Protein AF-A0A328AJE5-F1 (afdb_monomer_lite)

Structure (mmCIF, N/CA/C/O backbone):
data_AF-A0A328AJE5-F1
#
_entry.id   AF-A0A328AJE5-F1
#
loop_
_atom_site.group_PDB
_atom_site.id
_atom_site.type_symbol
_atom_site.label_atom_id
_atom_site.label_alt_id
_atom_site.label_comp_id
_atom_site.label_asym_id
_atom_site.label_entity_id
_atom_site.label_seq_id
_atom_site.pdbx_PDB_ins_code
_atom_site.Cartn_x
_atom_site.Cartn_y
_atom_site.Cartn_z
_atom_site.occupancy
_atom_site.B_iso_or_equiv
_atom_site.auth_seq_id
_atom_site.auth_comp_id
_atom_site.auth_asym_id
_atom_site.auth_atom_id
_atom_site.pdbx_PDB_model_num
ATOM 1 N N . MET A 1 1 ? 20.933 -24.024 28.880 1.00 53.59 1 MET A N 1
ATOM 2 C CA . MET A 1 1 ? 19.616 -23.334 28.893 1.00 53.59 1 MET A CA 1
ATOM 3 C C . MET A 1 1 ? 18.602 -24.219 29.611 1.00 53.59 1 MET A C 1
ATOM 5 O O . MET A 1 1 ? 18.286 -25.282 29.097 1.00 53.59 1 MET A O 1
ATOM 9 N N . SER A 1 2 ? 18.145 -23.827 30.804 1.00 49.62 2 SER A N 1
ATOM 10 C CA . SER A 1 2 ? 17.375 -24.691 31.716 1.00 49.62 2 SER A CA 1
ATOM 11 C C . SER A 1 2 ? 16.008 -25.117 31.164 1.00 49.62 2 SER A C 1
ATOM 13 O O . SER A 1 2 ? 15.291 -24.304 30.572 1.00 49.62 2 SER A O 1
ATOM 15 N N . ALA A 1 3 ? 15.627 -26.375 31.414 1.00 62.00 3 ALA A N 1
ATOM 16 C CA . ALA A 1 3 ? 14.370 -27.005 30.986 1.00 62.00 3 ALA A CA 1
ATOM 17 C C . ALA A 1 3 ? 13.112 -26.163 31.296 1.00 62.00 3 ALA A C 1
ATOM 19 O O . ALA A 1 3 ? 12.189 -26.096 30.484 1.00 62.00 3 ALA A O 1
ATOM 20 N N . ALA A 1 4 ? 13.130 -25.402 32.396 1.00 63.69 4 ALA A N 1
ATOM 21 C CA . ALA A 1 4 ? 12.060 -24.483 32.791 1.00 63.69 4 ALA A CA 1
ATOM 22 C C . ALA A 1 4 ? 11.760 -23.372 31.757 1.00 63.69 4 ALA A C 1
ATOM 24 O O . ALA A 1 4 ? 10.603 -22.996 31.567 1.00 63.69 4 ALA A O 1
ATOM 25 N N . ARG A 1 5 ? 12.770 -22.858 31.034 1.00 66.00 5 ARG A N 1
ATOM 26 C CA . ARG A 1 5 ? 12.554 -21.868 29.955 1.00 66.00 5 ARG A CA 1
ATOM 27 C C . ARG A 1 5 ? 11.964 -22.502 28.697 1.00 66.00 5 ARG A C 1
ATOM 29 O O . ARG A 1 5 ? 11.291 -21.810 27.939 1.00 66.00 5 ARG A O 1
ATOM 36 N N . ARG A 1 6 ? 12.217 -23.792 28.461 1.00 70.06 6 ARG A N 1
ATOM 37 C CA . ARG A 1 6 ? 11.704 -24.519 27.293 1.00 70.06 6 ARG A CA 1
ATOM 38 C C . ARG A 1 6 ? 10.214 -24.843 27.481 1.00 70.06 6 ARG A C 1
ATOM 40 O O . ARG A 1 6 ? 9.438 -24.572 26.574 1.00 70.06 6 ARG A O 1
ATOM 47 N N . GLY A 1 7 ? 9.799 -25.244 28.688 1.00 72.75 7 GLY A N 1
ATOM 48 C CA . GLY A 1 7 ? 8.382 -25.455 29.030 1.00 72.75 7 GLY A CA 1
ATOM 49 C C . GLY A 1 7 ? 7.512 -24.198 28.894 1.00 72.75 7 GLY A C 1
ATOM 50 O O . GLY A 1 7 ? 6.448 -24.249 28.285 1.00 72.75 7 GLY A O 1
ATOM 51 N N . ARG A 1 8 ? 7.996 -23.033 29.353 1.00 76.31 8 ARG A N 1
ATOM 52 C CA . ARG A 1 8 ? 7.265 -21.755 29.204 1.00 76.31 8 ARG A CA 1
ATOM 53 C C . ARG A 1 8 ? 7.076 -21.333 27.742 1.00 76.31 8 ARG A C 1
ATOM 55 O O . ARG A 1 8 ? 6.028 -20.801 27.394 1.00 76.31 8 ARG A O 1
ATOM 62 N N . LYS A 1 9 ? 8.068 -21.591 26.881 1.00 82.88 9 LYS A N 1
ATOM 63 C CA . LYS A 1 9 ? 7.973 -21.307 25.438 1.00 82.88 9 LYS A CA 1
ATOM 64 C C . LYS A 1 9 ? 6.957 -22.214 24.744 1.00 82.88 9 LYS A C 1
ATOM 66 O O . LYS A 1 9 ? 6.172 -21.722 23.946 1.00 82.88 9 LYS A O 1
ATOM 71 N N . ILE A 1 10 ? 6.945 -23.506 25.079 1.00 84.88 10 ILE A N 1
ATOM 72 C CA . ILE A 1 10 ? 5.968 -24.461 24.533 1.00 84.88 10 ILE A CA 1
ATOM 73 C C . ILE A 1 10 ? 4.548 -24.074 24.969 1.00 84.88 10 ILE A C 1
ATOM 75 O O . ILE A 1 10 ? 3.649 -24.042 24.135 1.00 84.88 10 ILE A O 1
ATOM 79 N N . GLY A 1 11 ? 4.364 -23.682 26.235 1.00 84.94 11 GLY A N 1
ATOM 80 C CA . GLY A 1 11 ? 3.078 -23.187 26.734 1.00 84.94 11 GLY A CA 1
ATOM 81 C C . GLY A 1 11 ? 2.588 -21.939 25.996 1.00 84.94 11 GLY A C 1
ATOM 82 O O . GLY A 1 11 ? 1.441 -21.894 25.568 1.00 84.94 11 GLY A O 1
ATOM 83 N N . ALA A 1 12 ? 3.462 -20.953 25.768 1.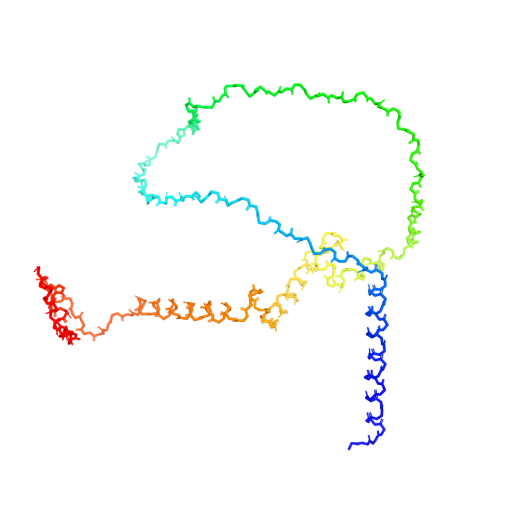00 87.94 12 ALA A N 1
ATOM 84 C CA . ALA A 1 12 ? 3.097 -19.743 25.028 1.00 87.94 12 ALA A CA 1
ATOM 85 C C . ALA A 1 12 ? 2.698 -20.036 23.568 1.00 87.94 12 ALA A C 1
ATOM 87 O O . ALA A 1 12 ? 1.737 -19.458 23.063 1.00 87.94 12 ALA A O 1
ATOM 88 N N . ILE A 1 13 ? 3.400 -20.961 22.902 1.00 92.12 13 ILE A N 1
ATOM 89 C CA . ILE A 1 13 ? 3.066 -21.390 21.535 1.00 92.12 13 ILE A CA 1
ATOM 90 C C . ILE A 1 13 ? 1.715 -22.112 21.515 1.00 92.12 13 ILE A C 1
ATOM 92 O O . ILE A 1 13 ? 0.884 -21.811 20.662 1.00 92.12 13 ILE A O 1
ATOM 96 N N . ALA A 1 14 ? 1.468 -23.012 22.470 1.00 91.75 14 ALA A N 1
ATOM 97 C CA . ALA A 1 14 ? 0.204 -23.735 22.572 1.00 91.75 14 ALA A CA 1
ATOM 98 C C . ALA A 1 14 ? -0.980 -22.786 22.812 1.00 91.75 14 ALA A C 1
ATOM 100 O O . ALA A 1 14 ? -1.987 -22.880 22.117 1.00 91.75 14 ALA A O 1
ATOM 101 N N . VAL A 1 15 ? -0.840 -21.821 23.727 1.00 94.75 15 VAL A N 1
ATOM 102 C CA . VAL A 1 15 ? -1.878 -20.808 23.986 1.00 94.75 15 VAL A CA 1
ATOM 103 C C . VAL A 1 15 ? -2.143 -19.967 22.739 1.00 94.75 15 VAL A C 1
ATOM 105 O O . VAL A 1 15 ? -3.298 -19.761 22.374 1.00 94.75 15 VAL A O 1
ATOM 108 N N . SER A 1 16 ? -1.090 -19.534 22.040 1.00 94.19 16 SER A N 1
ATOM 109 C CA . SER A 1 16 ? -1.238 -18.801 20.781 1.00 94.19 16 SER A CA 1
ATOM 110 C C . SER A 1 16 ? -1.989 -19.628 19.735 1.00 94.19 16 SER A C 1
ATOM 112 O O . SER A 1 16 ? -2.944 -19.134 19.138 1.00 94.19 16 SER A O 1
ATOM 114 N N . ALA A 1 17 ? -1.626 -20.900 19.552 1.00 95.62 17 ALA A N 1
ATOM 115 C CA . ALA A 1 17 ? -2.289 -21.786 18.598 1.00 95.62 17 ALA A CA 1
ATOM 116 C C . ALA A 1 17 ? -3.782 -21.968 18.918 1.00 95.62 17 ALA A C 1
ATOM 118 O O . ALA A 1 17 ? -4.614 -21.893 18.014 1.00 95.62 17 ALA A O 1
ATOM 119 N N . VAL A 1 18 ? -4.132 -22.129 20.199 1.00 96.69 18 VAL A N 1
ATOM 120 C CA . VAL A 1 18 ? -5.530 -22.229 20.646 1.00 96.69 18 VAL A CA 1
ATOM 121 C C . VAL A 1 18 ? -6.296 -20.942 20.347 1.00 96.69 18 VAL A C 1
ATOM 123 O O . VAL A 1 18 ? -7.389 -21.006 19.792 1.00 96.69 18 VAL A O 1
ATOM 126 N N . ILE A 1 19 ? -5.718 -19.773 20.638 1.00 96.81 19 ILE A N 1
ATOM 127 C CA . ILE A 1 19 ? -6.357 -18.481 20.345 1.00 96.81 19 ILE A CA 1
ATOM 128 C C . ILE A 1 19 ? -6.631 -18.343 18.843 1.00 96.81 19 ILE A C 1
ATOM 130 O O . ILE A 1 19 ? -7.745 -17.995 18.459 1.00 96.81 19 ILE A O 1
ATOM 134 N N . HIS A 1 20 ? -5.657 -18.662 17.988 1.00 96.31 20 HIS A N 1
ATOM 135 C CA . HIS A 1 20 ? -5.839 -18.581 16.536 1.00 96.31 20 HIS A CA 1
ATOM 136 C C . HIS A 1 20 ? -6.898 -19.570 16.035 1.00 96.31 20 HIS A C 1
ATOM 138 O O . HIS A 1 20 ? -7.703 -19.211 15.179 1.00 96.31 20 HIS A O 1
ATOM 144 N N . ALA A 1 21 ? -6.950 -20.785 16.589 1.00 96.06 21 ALA A N 1
ATOM 145 C CA . ALA A 1 21 ? -7.968 -21.771 16.236 1.00 96.06 21 ALA A CA 1
ATOM 146 C C . ALA A 1 21 ? -9.386 -21.300 16.609 1.00 96.06 21 ALA A C 1
ATOM 148 O O . ALA A 1 21 ? -10.309 -21.426 15.802 1.00 96.06 21 ALA A O 1
ATOM 149 N N . VAL A 1 22 ? -9.557 -20.700 17.792 1.00 96.56 22 VAL A N 1
ATOM 150 C CA . VAL A 1 22 ? -10.835 -20.107 18.229 1.00 96.56 22 VAL A CA 1
ATOM 151 C C . VAL A 1 22 ? -11.238 -18.940 17.324 1.00 96.56 22 VAL A C 1
ATOM 153 O O . VAL A 1 22 ? -12.397 -18.813 16.938 1.00 96.56 22 VAL A O 1
ATOM 156 N N . LEU A 1 23 ? -10.282 -18.100 16.932 1.00 95.62 23 LEU A N 1
ATOM 157 C CA . LEU A 1 23 ? -10.550 -16.943 16.081 1.00 95.62 23 LEU A CA 1
ATOM 158 C C . LEU A 1 23 ? -10.949 -17.370 14.658 1.00 95.62 23 LEU A C 1
ATOM 160 O O . LEU A 1 23 ? -11.923 -16.859 14.111 1.00 95.62 23 LEU A O 1
ATOM 164 N N . LEU A 1 24 ? -10.258 -18.361 14.084 1.00 92.69 24 LEU A N 1
ATOM 165 C CA . LEU A 1 24 ? -10.597 -18.924 12.772 1.00 92.69 24 LEU A CA 1
ATOM 166 C C . LEU A 1 24 ? -11.961 -19.618 12.770 1.00 92.69 24 LEU A C 1
ATOM 168 O O . LEU A 1 24 ? -12.730 -19.442 11.828 1.00 92.69 24 LEU A O 1
ATOM 172 N N . THR A 1 25 ? -12.288 -20.370 13.822 1.00 92.75 25 THR A N 1
ATOM 173 C CA . THR A 1 25 ? -13.609 -21.006 13.953 1.00 92.75 25 THR A CA 1
ATOM 174 C C . THR A 1 25 ? -14.718 -19.973 14.124 1.00 92.75 25 THR A C 1
ATOM 176 O O . THR A 1 25 ? -15.754 -20.092 13.474 1.00 92.75 25 THR A O 1
ATOM 179 N N . ALA A 1 26 ? -14.495 -18.912 14.903 1.00 90.88 26 ALA A N 1
ATOM 180 C CA . ALA A 1 26 ? -15.446 -17.809 15.013 1.00 90.88 26 ALA A CA 1
ATOM 181 C C . ALA A 1 26 ? -15.703 -17.131 13.656 1.00 90.88 26 ALA A C 1
ATOM 183 O O . ALA A 1 26 ? -16.862 -16.916 13.301 1.00 90.88 26 ALA A O 1
ATOM 184 N N . VAL A 1 27 ? -14.650 -16.859 12.875 1.00 90.62 27 VAL A N 1
ATOM 185 C CA . VAL A 1 27 ? -14.767 -16.286 11.522 1.00 90.62 27 VAL A CA 1
ATOM 186 C C . VAL A 1 27 ? -15.500 -17.237 10.577 1.00 90.62 27 VAL A C 1
ATOM 188 O O . VAL A 1 27 ? -16.409 -16.802 9.879 1.00 90.62 27 VAL A O 1
ATOM 191 N N . ALA A 1 28 ? -15.168 -18.529 10.581 1.00 86.81 28 ALA A N 1
ATOM 192 C CA . ALA A 1 28 ? -15.832 -19.518 9.731 1.00 86.81 28 ALA A CA 1
ATOM 193 C C . ALA A 1 28 ? -17.337 -19.640 10.033 1.00 86.81 28 ALA A C 1
ATOM 195 O O . ALA A 1 28 ? -18.138 -19.785 9.113 1.00 86.81 28 ALA A O 1
ATOM 196 N N . LEU A 1 29 ? -17.726 -19.540 11.308 1.00 88.06 29 LEU A N 1
ATOM 197 C CA . LEU A 1 29 ? -19.127 -19.604 11.731 1.00 88.06 29 LEU A CA 1
ATOM 198 C C . LEU A 1 29 ? -19.903 -18.308 11.445 1.00 88.06 29 LEU A C 1
ATOM 200 O O . LEU A 1 29 ? -21.091 -18.374 11.144 1.00 88.06 29 LEU A O 1
ATOM 204 N N . HIS A 1 30 ? -19.256 -17.140 11.533 1.00 80.88 30 HIS A N 1
ATOM 205 C CA . HIS A 1 30 ? -19.926 -15.837 11.390 1.00 80.88 30 HIS A CA 1
ATOM 206 C C . HIS A 1 30 ? -19.804 -15.213 9.993 1.00 80.88 30 HIS A C 1
ATOM 208 O O . HIS A 1 30 ? -20.524 -14.263 9.695 1.00 80.88 30 HIS A O 1
ATOM 214 N N . ALA A 1 31 ? -18.932 -15.731 9.124 1.00 72.50 31 ALA A N 1
ATOM 215 C CA . ALA A 1 31 ? -18.755 -15.247 7.756 1.00 72.50 31 ALA A CA 1
ATOM 216 C C . ALA A 1 31 ? -18.905 -16.368 6.702 1.00 72.50 31 ALA A C 1
ATOM 218 O O . ALA A 1 31 ? -17.996 -16.568 5.894 1.00 72.50 31 ALA A O 1
ATOM 219 N N . PRO A 1 32 ? -20.048 -17.089 6.646 1.00 61.94 32 PRO A N 1
ATOM 220 C CA . PRO A 1 32 ? -20.269 -18.142 5.648 1.00 61.94 32 PRO A CA 1
ATOM 221 C C . PRO A 1 32 ? -20.356 -17.617 4.203 1.00 61.94 32 PRO A C 1
ATOM 223 O O . PRO A 1 32 ? -20.353 -18.404 3.262 1.00 61.94 32 PRO A O 1
ATOM 226 N N . SER A 1 33 ? -20.412 -16.299 3.999 1.00 58.34 33 SER A N 1
ATOM 227 C CA . SER A 1 33 ? -20.521 -15.685 2.678 1.00 58.34 33 SER A CA 1
ATOM 228 C C . SER A 1 33 ? -19.519 -14.545 2.496 1.00 58.34 33 SER A C 1
ATOM 230 O O . SER A 1 33 ? -19.896 -13.386 2.313 1.00 58.34 33 SER A O 1
ATOM 232 N N . LEU A 1 34 ? -18.224 -14.862 2.495 1.00 60.59 34 LEU A N 1
ATOM 233 C CA . LEU A 1 34 ? -17.263 -14.040 1.756 1.00 60.59 34 LEU A CA 1
ATOM 234 C C . LEU A 1 34 ? -17.539 -14.260 0.262 1.00 60.59 34 LEU A C 1
ATOM 236 O O . LEU A 1 34 ? -16.853 -15.025 -0.412 1.00 60.59 34 LEU A O 1
ATOM 240 N N . PHE A 1 35 ? -18.613 -13.639 -0.233 1.00 61.62 35 PHE A N 1
ATOM 241 C CA . PHE A 1 35 ? -18.875 -13.515 -1.659 1.00 61.62 35 PHE A CA 1
ATOM 242 C C . PHE A 1 35 ? -17.670 -12.796 -2.259 1.00 61.62 35 PHE A C 1
ATOM 244 O O . PHE A 1 35 ? -17.487 -11.599 -2.051 1.00 61.62 35 PHE A O 1
ATOM 251 N N . ILE A 1 36 ? -16.826 -13.534 -2.972 1.00 63.09 36 ILE A N 1
ATOM 252 C CA . ILE A 1 36 ? -15.870 -12.942 -3.898 1.00 63.09 36 ILE A CA 1
ATOM 253 C C . ILE A 1 36 ? -16.721 -12.556 -5.109 1.00 63.09 36 ILE A C 1
ATOM 255 O O . ILE A 1 36 ? -17.215 -13.462 -5.788 1.00 63.09 36 ILE A O 1
ATOM 259 N N . PRO A 1 37 ? -16.989 -11.262 -5.366 1.00 62.47 37 PRO A N 1
ATOM 260 C CA . PRO A 1 37 ? -17.722 -10.885 -6.558 1.00 62.47 37 PRO A CA 1
ATOM 261 C C . PRO A 1 37 ? -16.922 -11.378 -7.761 1.00 62.47 37 PRO A C 1
ATOM 263 O O . PRO A 1 37 ? -15.773 -10.989 -7.969 1.00 62.47 37 PRO A O 1
ATOM 266 N N . HIS A 1 38 ? -17.520 -12.281 -8.534 1.00 60.84 38 HIS A N 1
ATOM 267 C CA . HIS A 1 38 ? -17.013 -12.600 -9.854 1.00 60.84 38 HIS A CA 1
ATOM 268 C C . HIS A 1 38 ? -17.066 -11.308 -10.667 1.00 60.84 38 HIS A C 1
ATOM 270 O O . HIS A 1 38 ? -18.147 -10.866 -11.058 1.00 60.84 38 HIS A O 1
ATOM 276 N N . GLU A 1 39 ? -15.906 -10.694 -10.909 1.00 61.59 39 GLU A N 1
ATOM 277 C CA . GLU A 1 39 ? -15.778 -9.672 -11.939 1.00 61.59 39 GLU A CA 1
ATOM 278 C C . GLU A 1 39 ? -16.145 -10.327 -13.270 1.00 61.59 39 GLU A C 1
ATOM 280 O O . GLU A 1 39 ? -15.353 -11.022 -13.913 1.00 61.59 39 GLU A O 1
ATOM 285 N N . SER A 1 40 ? -17.407 -10.151 -13.653 1.00 59.88 40 SER A N 1
ATOM 286 C CA . SER A 1 40 ? -17.856 -10.398 -15.009 1.00 59.88 40 SER A CA 1
ATOM 287 C C . SER A 1 40 ? -17.036 -9.460 -15.873 1.00 59.88 40 SER A C 1
ATOM 289 O O . SER A 1 40 ? -17.210 -8.246 -15.788 1.00 59.88 40 SER A O 1
ATOM 291 N N . ARG A 1 41 ? -16.088 -10.018 -16.636 1.00 58.22 41 ARG A N 1
ATOM 292 C CA . ARG A 1 41 ? -15.331 -9.272 -17.642 1.00 58.22 41 ARG A CA 1
ATOM 293 C C . ARG A 1 41 ? -16.347 -8.502 -18.474 1.00 58.22 41 ARG A C 1
ATOM 295 O O . ARG A 1 41 ? -17.115 -9.109 -19.220 1.00 58.22 41 ARG A O 1
ATOM 302 N N . GLY A 1 42 ? -16.385 -7.189 -18.272 1.00 65.19 42 GLY A N 1
ATOM 303 C CA . GLY A 1 42 ? -17.213 -6.304 -19.069 1.00 65.19 42 GLY A CA 1
ATOM 304 C C . GLY A 1 42 ? -16.853 -6.448 -20.550 1.00 65.19 42 GLY A C 1
ATOM 305 O O . GLY A 1 42 ? -15.768 -6.947 -20.878 1.00 65.19 42 GLY A O 1
ATOM 306 N N . PRO A 1 43 ? -17.758 -6.045 -21.457 1.00 69.25 43 PRO A N 1
ATOM 307 C CA . PRO A 1 43 ? -17.454 -5.999 -22.882 1.00 69.25 43 PRO A CA 1
ATOM 308 C C . PRO A 1 43 ? -16.146 -5.223 -23.110 1.00 69.25 43 PRO A C 1
ATOM 310 O O . PRO A 1 43 ? -15.877 -4.277 -22.367 1.00 69.25 43 PRO A O 1
ATOM 313 N N . PRO A 1 44 ? -15.312 -5.636 -24.084 1.00 65.88 44 PRO A N 1
ATOM 314 C CA . PRO A 1 44 ? -13.985 -5.063 -24.275 1.00 65.88 44 PRO A CA 1
ATOM 315 C C . PRO A 1 44 ? -14.090 -3.545 -24.406 1.00 65.88 44 PRO A C 1
ATOM 317 O O . PRO A 1 44 ? -14.805 -3.040 -25.275 1.00 65.88 44 PRO A O 1
ATOM 320 N N . GLU A 1 45 ? -13.397 -2.825 -23.523 1.00 65.88 45 GLU A N 1
ATOM 321 C CA . GLU A 1 45 ? -13.335 -1.371 -23.595 1.00 65.88 45 GLU A CA 1
ATOM 322 C C . GLU A 1 45 ? -12.764 -0.963 -24.963 1.00 65.88 45 GLU A C 1
ATOM 324 O O . GLU A 1 45 ? -11.743 -1.515 -25.397 1.00 65.88 45 GLU A O 1
ATOM 329 N N . PRO A 1 46 ? -13.406 -0.024 -25.680 1.00 63.53 46 PRO A N 1
ATOM 330 C CA . PRO A 1 46 ? -12.876 0.465 -26.938 1.00 63.53 46 PRO A CA 1
ATOM 331 C C . PRO A 1 46 ? -11.536 1.156 -26.672 1.00 63.53 46 PRO A C 1
ATOM 333 O O . PRO A 1 46 ? -11.461 2.172 -25.983 1.00 63.53 46 PRO A O 1
ATOM 336 N N . ILE A 1 47 ? -10.467 0.595 -27.233 1.00 64.50 47 ILE A N 1
ATOM 337 C CA . ILE A 1 47 ? -9.133 1.192 -27.216 1.00 64.50 47 ILE A CA 1
ATOM 338 C C . ILE A 1 47 ? -9.214 2.499 -28.012 1.00 64.50 47 ILE A C 1
ATOM 340 O O . ILE A 1 47 ? -9.316 2.475 -29.237 1.00 64.50 47 ILE A O 1
ATOM 344 N N . ILE A 1 48 ? -9.188 3.643 -27.323 1.00 71.06 48 ILE A N 1
ATOM 345 C CA . ILE A 1 48 ? -9.100 4.970 -27.944 1.00 71.06 48 ILE A CA 1
ATOM 346 C C . ILE A 1 48 ? -7.609 5.290 -28.132 1.00 71.06 48 ILE A C 1
ATOM 348 O O . ILE A 1 48 ? -6.928 5.579 -27.145 1.00 71.06 48 ILE A O 1
ATOM 352 N N . PRO A 1 49 ? -7.052 5.245 -29.358 1.00 61.66 49 PRO A N 1
ATOM 353 C CA . PRO A 1 49 ? -5.660 5.609 -29.574 1.00 61.66 49 PRO A CA 1
ATOM 354 C C . PRO A 1 49 ? -5.482 7.116 -29.365 1.00 61.66 49 PRO A C 1
ATOM 356 O O . PRO A 1 49 ? -5.981 7.940 -30.134 1.00 61.66 49 PRO A O 1
ATOM 359 N N . ILE A 1 50 ? -4.744 7.488 -28.322 1.00 66.38 50 ILE A N 1
ATOM 360 C CA . ILE A 1 50 ? -4.312 8.869 -28.106 1.00 66.38 50 ILE A CA 1
ATOM 361 C C . ILE A 1 50 ? -3.124 9.127 -29.042 1.00 66.38 50 ILE A C 1
ATOM 363 O O . ILE A 1 50 ? -1.981 8.799 -28.731 1.00 66.38 50 ILE A O 1
ATOM 367 N N . LEU A 1 51 ? -3.395 9.709 -30.211 1.00 65.62 51 LEU A N 1
ATOM 368 C CA . LEU A 1 51 ? -2.364 10.247 -31.100 1.00 65.62 51 LEU A CA 1
ATOM 369 C C . LEU A 1 51 ? -1.811 11.545 -30.496 1.00 65.62 51 LEU A C 1
ATOM 371 O O . LEU A 1 51 ? -2.410 12.615 -30.607 1.00 6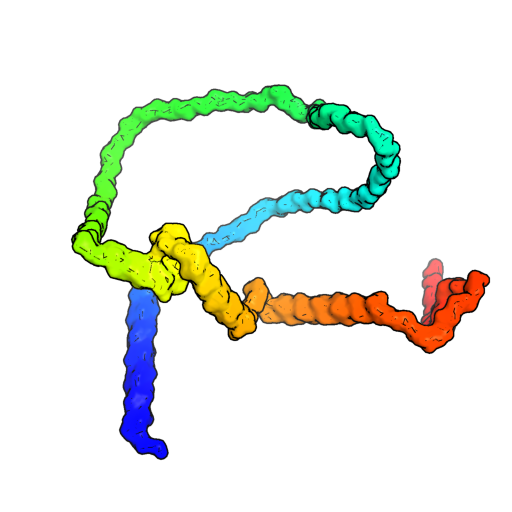5.62 51 LEU A O 1
ATOM 375 N N . LEU A 1 52 ? -0.661 11.444 -29.832 1.00 58.88 52 LEU A N 1
ATOM 376 C CA . LEU A 1 52 ? 0.094 12.592 -29.336 1.00 58.88 52 LEU A CA 1
ATOM 377 C C . LEU A 1 52 ? 0.790 13.279 -30.518 1.00 58.88 52 LEU A C 1
ATOM 379 O O . LEU A 1 52 ? 1.842 12.834 -30.971 1.00 58.88 52 LEU A O 1
ATOM 383 N N . MET A 1 53 ? 0.206 14.364 -31.028 1.00 63.12 53 MET A N 1
ATOM 384 C CA . MET A 1 53 ? 0.902 15.220 -31.990 1.00 63.12 53 MET A CA 1
ATOM 385 C C . MET A 1 53 ? 1.969 16.066 -31.275 1.00 63.12 53 MET A C 1
ATOM 387 O O . MET A 1 53 ? 1.665 16.671 -30.239 1.00 63.12 53 MET A O 1
ATOM 391 N N . PRO A 1 54 ? 3.199 16.159 -31.812 1.00 62.97 54 PRO A N 1
ATOM 392 C CA . PRO A 1 54 ? 4.223 17.035 -31.262 1.00 62.97 54 PRO A CA 1
ATOM 393 C C . PRO A 1 54 ? 3.754 18.491 -31.357 1.00 62.97 54 PRO A C 1
ATOM 395 O O . PRO A 1 54 ? 3.430 18.993 -32.433 1.00 62.97 54 PRO A O 1
ATOM 398 N N . ARG A 1 55 ? 3.685 19.173 -30.210 1.00 66.38 55 ARG A N 1
ATOM 399 C CA . ARG A 1 55 ? 3.380 20.606 -30.155 1.00 66.38 55 ARG A CA 1
ATOM 400 C C . ARG A 1 55 ? 4.562 21.380 -30.732 1.00 66.38 55 ARG A C 1
ATOM 402 O O . ARG A 1 55 ? 5.643 21.368 -30.152 1.00 66.38 55 ARG A O 1
ATOM 409 N N . THR A 1 56 ? 4.344 22.089 -31.833 1.00 65.31 56 THR A N 1
ATOM 410 C CA . THR A 1 56 ? 5.246 23.159 -32.266 1.00 65.31 56 THR A CA 1
ATOM 411 C C . THR A 1 56 ? 5.174 24.301 -31.247 1.00 65.31 56 THR A C 1
ATOM 413 O O . THR A 1 56 ? 4.062 24.750 -30.938 1.00 65.31 56 THR A O 1
ATOM 416 N N . PRO A 1 57 ? 6.302 24.773 -30.691 1.00 65.75 57 PRO A N 1
ATOM 417 C CA . PRO A 1 57 ? 6.291 25.909 -29.778 1.00 65.75 57 PRO A CA 1
ATOM 418 C C . PRO A 1 57 ? 5.789 27.167 -30.512 1.00 65.75 57 PRO A C 1
ATOM 420 O O . PRO A 1 57 ? 6.113 27.357 -31.687 1.00 65.75 57 PRO A O 1
ATOM 423 N N . PRO A 1 58 ? 4.974 28.020 -29.862 1.00 65.56 58 PRO A N 1
ATOM 424 C CA . PRO A 1 58 ? 4.536 29.270 -30.468 1.00 65.56 58 PRO A CA 1
ATOM 425 C C . PRO A 1 58 ? 5.733 30.204 -30.687 1.00 65.56 58 PRO A C 1
ATOM 427 O O . PRO A 1 58 ? 6.665 30.232 -29.883 1.00 65.56 58 PRO A O 1
ATOM 430 N N . ALA A 1 59 ? 5.688 30.985 -31.769 1.00 69.31 59 ALA A N 1
ATOM 431 C CA . ALA A 1 59 ? 6.677 32.021 -32.048 1.00 69.31 59 ALA A CA 1
ATOM 432 C C . ALA A 1 59 ? 6.770 33.031 -30.880 1.00 69.31 59 ALA A C 1
ATOM 434 O O . ALA A 1 59 ? 5.758 33.291 -30.215 1.00 69.31 59 ALA A O 1
ATOM 435 N N . PRO A 1 60 ? 7.956 33.609 -30.612 1.00 62.12 60 PRO A N 1
ATOM 436 C CA . PRO A 1 60 ? 8.134 34.557 -29.519 1.00 62.12 60 PRO A CA 1
ATOM 437 C C . PRO A 1 60 ? 7.223 35.781 -29.698 1.00 62.12 60 PRO A C 1
ATOM 439 O O . PRO A 1 60 ? 7.172 36.394 -30.764 1.00 62.12 60 PRO A O 1
ATOM 442 N N . ARG A 1 61 ? 6.482 36.129 -28.638 1.00 62.00 61 ARG A N 1
ATOM 443 C CA . ARG A 1 61 ? 5.627 37.324 -28.583 1.00 62.00 61 ARG A CA 1
ATOM 444 C C . ARG A 1 61 ? 6.486 38.586 -28.664 1.00 62.00 61 ARG A C 1
ATOM 446 O O . ARG A 1 61 ? 7.401 38.751 -27.862 1.00 62.00 61 ARG A O 1
ATOM 453 N N . ALA A 1 62 ? 6.124 39.510 -29.551 1.00 64.06 62 ALA A N 1
ATOM 454 C CA . ALA A 1 62 ? 6.572 40.894 -29.444 1.00 64.06 62 ALA A CA 1
ATOM 455 C C . ALA A 1 62 ? 6.017 41.511 -28.145 1.00 64.06 62 ALA A C 1
ATOM 457 O O . ALA A 1 62 ? 4.847 41.314 -27.800 1.00 64.06 62 ALA A O 1
ATOM 458 N N . ALA A 1 63 ? 6.866 42.224 -27.405 1.00 60.94 63 ALA A N 1
ATOM 459 C CA . ALA A 1 63 ? 6.487 42.881 -26.161 1.00 60.94 63 ALA A CA 1
ATOM 460 C C . ALA A 1 63 ? 5.443 43.983 -26.425 1.00 60.94 63 ALA A C 1
ATOM 462 O O . ALA A 1 63 ? 5.632 44.811 -27.312 1.00 60.94 63 ALA A O 1
ATOM 463 N N . GLY A 1 64 ? 4.351 43.995 -25.650 1.00 62.38 64 GLY A N 1
ATOM 464 C CA . GLY A 1 64 ? 3.393 45.113 -25.611 1.00 62.38 64 GLY A CA 1
ATOM 465 C C . GLY A 1 64 ? 1.964 44.830 -26.087 1.00 62.38 64 GLY A C 1
ATOM 466 O O . GLY A 1 64 ? 1.116 45.707 -25.966 1.00 62.38 64 GLY A O 1
ATOM 467 N N . VAL A 1 65 ? 1.643 43.629 -26.577 1.00 62.97 65 VAL A N 1
ATOM 468 C CA . VAL A 1 65 ? 0.263 43.309 -26.992 1.00 62.97 65 VAL A CA 1
ATOM 469 C C . VAL A 1 65 ? -0.514 42.680 -25.833 1.00 62.97 65 VAL A C 1
ATOM 471 O O . VAL A 1 65 ? -0.208 41.567 -25.397 1.00 62.97 65 VAL A O 1
ATOM 474 N N . ALA A 1 66 ? -1.531 43.391 -25.338 1.00 69.12 66 ALA A N 1
ATOM 475 C CA . ALA A 1 66 ? -2.453 42.875 -24.330 1.00 69.12 66 ALA A CA 1
ATOM 476 C C . ALA A 1 66 ? -3.174 41.613 -24.852 1.00 69.12 66 ALA A C 1
ATOM 478 O O . ALA A 1 66 ? -3.597 41.581 -26.012 1.00 69.12 66 ALA A O 1
ATOM 479 N N . PRO A 1 67 ? -3.315 40.551 -24.035 1.00 63.50 67 PRO A N 1
ATOM 480 C CA . PRO A 1 67 ? -3.959 39.323 -24.476 1.00 63.50 67 PRO A CA 1
ATOM 481 C C . PRO A 1 67 ? -5.441 39.579 -24.766 1.00 63.50 67 PRO A C 1
ATOM 483 O O . PRO A 1 67 ? -6.196 39.982 -23.883 1.00 63.50 67 PRO A O 1
ATOM 486 N N . ALA A 1 68 ? -5.863 39.319 -26.005 1.00 71.94 68 ALA A N 1
ATOM 487 C CA . ALA A 1 68 ? -7.277 39.321 -26.357 1.00 71.94 68 ALA A CA 1
ATOM 488 C C . ALA A 1 68 ? -8.032 38.276 -25.507 1.00 71.94 68 ALA A C 1
ATOM 490 O O . ALA A 1 68 ? -7.472 37.213 -25.209 1.00 71.94 68 ALA A O 1
ATOM 491 N N . PRO A 1 69 ? -9.292 38.546 -25.115 1.00 73.44 69 PRO A N 1
ATOM 492 C CA . PRO A 1 69 ? -10.075 37.614 -24.315 1.00 73.44 69 PRO A CA 1
ATOM 493 C C . PRO A 1 69 ? -10.200 36.272 -25.039 1.00 73.44 69 PRO A C 1
ATOM 495 O O . PRO A 1 69 ? -10.586 36.213 -26.210 1.00 73.44 69 PRO A O 1
ATOM 498 N N . ILE A 1 70 ? -9.868 35.192 -24.328 1.00 66.19 70 ILE A N 1
ATOM 499 C CA . ILE A 1 70 ? -9.919 33.822 -24.840 1.00 66.19 70 ILE A CA 1
ATOM 500 C C . ILE A 1 70 ? -11.381 33.486 -25.140 1.00 66.19 70 ILE A C 1
ATOM 502 O O . ILE A 1 70 ? -12.153 33.116 -24.257 1.00 66.19 70 ILE A O 1
ATOM 506 N N . ARG A 1 71 ? -11.779 33.614 -26.407 1.00 63.06 71 ARG A N 1
ATOM 507 C CA . ARG A 1 71 ? -13.047 33.070 -26.884 1.00 63.06 71 ARG A CA 1
ATOM 508 C C . ARG A 1 71 ? -12.858 31.572 -27.062 1.00 63.06 71 ARG A C 1
ATOM 510 O O . ARG A 1 71 ? -12.257 31.124 -28.033 1.00 63.06 71 ARG A O 1
ATOM 517 N N . LEU A 1 72 ? -13.351 30.792 -26.101 1.00 68.44 72 LEU A N 1
ATOM 518 C CA . LEU A 1 72 ? -13.437 29.343 -26.240 1.00 68.44 72 LEU A CA 1
ATOM 519 C C . LEU A 1 72 ? -14.382 29.038 -27.405 1.00 68.44 72 LEU A C 1
ATOM 521 O O . LEU A 1 72 ? -15.604 29.066 -27.261 1.00 68.44 72 LEU A O 1
ATOM 525 N N . HIS A 1 73 ? -13.822 28.769 -28.582 1.00 60.19 73 HIS A N 1
ATOM 526 C CA . HIS A 1 73 ? -14.582 28.244 -29.706 1.00 60.19 73 HIS A CA 1
ATOM 527 C C . HIS A 1 73 ? -15.052 26.835 -29.340 1.00 60.19 73 HIS A C 1
ATOM 529 O O . HIS A 1 73 ? -14.352 25.845 -29.549 1.00 60.19 73 HIS A O 1
ATOM 535 N N . ARG A 1 74 ? -16.247 26.736 -28.747 1.00 63.88 74 ARG A N 1
ATOM 536 C CA . ARG A 1 74 ? -16.914 25.456 -28.524 1.00 63.88 74 ARG A CA 1
ATOM 537 C C . ARG A 1 74 ? -17.238 24.876 -29.896 1.00 63.88 74 ARG A C 1
ATOM 539 O O . ARG A 1 74 ? -18.180 25.309 -30.555 1.00 63.88 74 ARG A O 1
ATOM 546 N N . ARG A 1 75 ? -16.428 23.918 -30.347 1.00 64.25 75 ARG A N 1
ATOM 547 C CA . ARG A 1 75 ? -16.669 23.181 -31.588 1.00 64.25 75 ARG A CA 1
ATOM 548 C C . ARG A 1 75 ? -17.976 22.408 -31.421 1.00 64.25 75 ARG A C 1
ATOM 550 O O . ARG A 1 75 ? -18.011 21.408 -30.709 1.00 64.25 75 ARG A O 1
ATOM 557 N N . GLN A 1 76 ? -19.055 22.892 -32.033 1.00 61.50 76 GLN A N 1
ATOM 558 C CA . GLN A 1 76 ? -20.293 22.124 -32.115 1.00 61.50 76 GLN A CA 1
ATOM 559 C C . GLN A 1 76 ? -20.009 20.860 -32.931 1.00 61.50 76 GLN A C 1
ATOM 561 O O . GLN A 1 76 ? -19.513 20.924 -34.059 1.00 61.50 76 GLN A O 1
ATOM 566 N N . LEU A 1 77 ? -20.259 19.699 -32.328 1.00 67.31 77 LEU A N 1
ATOM 567 C CA . LEU A 1 77 ? -20.196 18.420 -33.022 1.00 67.31 77 LEU A CA 1
ATOM 568 C C . LEU A 1 77 ? -21.291 18.437 -34.093 1.00 67.31 77 LEU A C 1
ATOM 570 O O . LEU A 1 77 ? -22.459 18.623 -33.762 1.00 67.31 77 LEU A O 1
ATOM 574 N N . ARG A 1 78 ? -20.919 18.244 -35.367 1.00 66.0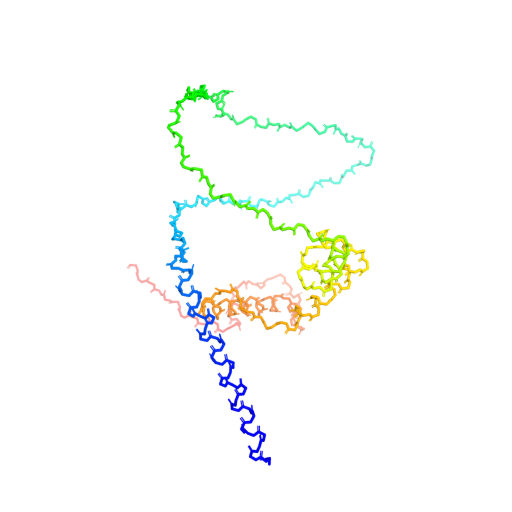6 78 ARG A N 1
ATOM 575 C CA . ARG A 1 78 ? -21.845 18.299 -36.521 1.00 66.06 78 ARG A CA 1
ATOM 576 C C . ARG A 1 78 ? -23.044 17.343 -36.409 1.00 66.06 78 ARG A C 1
ATOM 578 O O . ARG A 1 78 ? -24.010 17.525 -37.134 1.00 66.06 78 ARG A O 1
ATOM 585 N N . TYR A 1 79 ? -22.979 16.366 -35.505 1.00 66.12 79 TYR A N 1
ATOM 586 C CA . TYR A 1 79 ? -23.990 15.327 -35.312 1.00 66.12 79 TYR A CA 1
ATOM 587 C C . TYR A 1 79 ? -24.459 15.194 -33.857 1.00 66.12 79 TYR A C 1
ATOM 589 O O . TYR A 1 79 ? -24.935 14.135 -33.462 1.00 66.12 79 TYR A O 1
ATOM 597 N N . ALA A 1 80 ? -24.310 16.235 -33.031 1.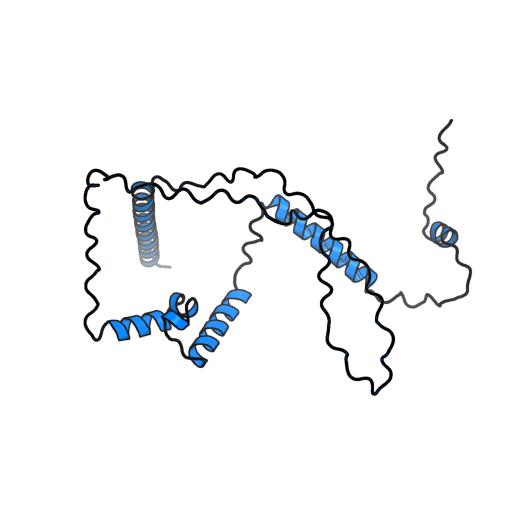00 65.31 80 ALA A N 1
ATOM 598 C CA . ALA A 1 80 ? -24.946 16.219 -31.717 1.00 65.31 80 ALA A CA 1
ATOM 599 C C . ALA A 1 80 ? -26.460 16.465 -31.882 1.00 65.31 80 ALA A C 1
ATOM 601 O O . ALA A 1 80 ? -26.830 17.505 -32.436 1.00 65.31 80 ALA A O 1
ATOM 602 N N . PRO A 1 81 ? -27.339 15.552 -31.424 1.00 65.25 81 PRO A N 1
ATOM 603 C CA . PRO A 1 81 ? -28.772 15.818 -31.401 1.00 65.25 81 PRO A CA 1
ATOM 604 C C . PRO A 1 81 ? -29.039 17.035 -30.507 1.00 65.25 81 PRO A C 1
ATOM 606 O O . PRO A 1 81 ? -28.506 17.137 -29.401 1.00 65.25 81 PRO A O 1
ATOM 609 N N . LYS A 1 82 ? -29.817 17.993 -31.025 1.00 66.69 82 LYS A N 1
ATOM 610 C CA . LYS A 1 82 ? -30.061 19.296 -30.381 1.00 66.69 82 LYS A CA 1
ATOM 611 C C . LYS A 1 82 ? -30.880 19.162 -29.092 1.00 66.69 82 LYS A C 1
ATOM 613 O O . LYS A 1 82 ? -30.697 19.954 -28.177 1.00 66.69 82 LYS A O 1
ATOM 618 N N . GLU A 1 83 ? -31.700 18.119 -29.015 1.00 68.12 83 GLU A N 1
ATOM 619 C CA . GLU A 1 83 ? -32.442 17.677 -27.841 1.00 68.12 83 GLU A CA 1
ATOM 620 C C . GLU A 1 83 ? -32.403 16.150 -27.815 1.00 68.12 83 GLU A C 1
ATOM 622 O O . GLU A 1 83 ? -32.711 15.484 -28.805 1.00 68.12 83 GLU A O 1
ATOM 627 N N . LEU A 1 84 ? -31.978 15.588 -26.687 1.00 65.12 84 LEU A N 1
ATOM 628 C CA . LEU A 1 84 ? -32.196 14.177 -26.403 1.00 65.12 84 LEU A CA 1
ATOM 629 C C . LEU A 1 84 ? -33.677 14.034 -26.032 1.00 65.12 84 LEU A C 1
ATOM 631 O O . LEU A 1 84 ? -34.124 14.773 -25.152 1.00 65.12 84 LEU A O 1
ATOM 635 N N . PRO A 1 85 ? -34.447 13.126 -26.658 1.00 68.94 85 PRO A N 1
ATOM 636 C CA . PRO A 1 85 ? -35.798 12.831 -26.210 1.00 68.94 85 PRO A CA 1
ATOM 637 C C . PRO A 1 85 ? -35.684 12.105 -24.869 1.00 68.94 85 PRO A C 1
ATOM 639 O O . PRO A 1 85 ? -35.567 10.884 -24.811 1.00 68.94 85 PRO A O 1
ATOM 642 N N . VAL A 1 86 ? -35.624 12.872 -23.784 1.00 70.00 86 VAL A N 1
ATOM 643 C CA . VAL A 1 86 ? -35.703 12.336 -22.430 1.00 70.00 86 VAL A CA 1
ATOM 644 C C . VAL A 1 86 ? -37.188 12.084 -22.178 1.00 70.00 86 VAL A C 1
ATOM 646 O O . VAL A 1 86 ? -37.948 13.053 -22.103 1.00 70.00 86 VAL A O 1
ATOM 649 N N . PRO A 1 87 ? -37.649 10.822 -22.104 1.00 76.50 87 PRO A N 1
ATOM 650 C CA . PRO A 1 87 ? -39.025 10.560 -21.717 1.00 76.50 87 PRO A CA 1
ATOM 651 C C . PRO A 1 87 ? -39.254 11.141 -20.313 1.00 76.50 87 PRO A C 1
ATOM 653 O O . PRO A 1 87 ? -38.349 11.066 -19.473 1.00 76.50 87 PRO A O 1
ATOM 656 N N . PRO A 1 88 ? -40.429 11.733 -20.034 1.00 75.19 88 PRO A N 1
ATOM 657 C CA . PRO A 1 88 ? -40.732 12.223 -18.698 1.00 75.19 88 PRO A CA 1
ATOM 658 C C . PRO A 1 88 ? -40.574 11.077 -17.696 1.00 75.19 88 PRO A C 1
ATOM 660 O O . PRO A 1 88 ? -41.056 9.965 -17.922 1.00 75.19 88 PRO A O 1
ATOM 663 N N . LEU A 1 89 ? -39.856 11.346 -16.605 1.00 68.19 89 LEU A N 1
ATOM 664 C CA . LEU A 1 89 ? -39.631 10.373 -15.546 1.00 68.19 89 LEU A CA 1
ATOM 665 C C . LEU A 1 89 ? -40.997 9.985 -14.968 1.00 68.19 89 LEU A C 1
ATOM 667 O O . LEU A 1 89 ? -41.671 10.810 -14.350 1.00 68.19 89 LEU A O 1
ATOM 671 N N . HIS A 1 90 ? -41.427 8.747 -15.204 1.00 67.31 90 HIS A N 1
ATOM 672 C CA . HIS A 1 90 ? -42.671 8.241 -14.645 1.00 67.31 90 HIS A CA 1
ATOM 673 C C . HIS A 1 90 ? -42.474 8.122 -13.132 1.00 67.31 90 HIS A C 1
ATOM 675 O O . HIS A 1 90 ? -41.770 7.230 -12.660 1.00 67.31 90 HIS A O 1
ATOM 681 N N . VAL A 1 91 ? -43.048 9.051 -12.369 1.00 73.50 91 VAL A N 1
ATOM 682 C CA . VAL A 1 91 ? -43.111 8.926 -10.913 1.00 73.50 91 VAL A CA 1
ATOM 683 C C . VAL A 1 91 ? -44.142 7.831 -10.635 1.00 73.50 91 VAL A C 1
ATOM 685 O O . VAL A 1 91 ? -45.296 7.989 -11.039 1.00 73.50 91 VAL A O 1
ATOM 688 N N . PRO A 1 92 ? -43.764 6.685 -10.046 1.00 69.62 92 PRO A N 1
ATOM 689 C CA . PRO A 1 92 ? -44.747 5.682 -9.675 1.00 69.62 92 PRO A CA 1
ATOM 690 C C . PRO A 1 92 ? -45.661 6.272 -8.598 1.00 69.62 92 PRO A C 1
ATOM 692 O O . PRO A 1 92 ? -45.175 6.843 -7.619 1.00 69.62 92 PRO A O 1
ATOM 695 N N . GLU A 1 93 ? -46.978 6.130 -8.768 1.00 71.25 93 GLU A N 1
ATOM 696 C CA . GLU A 1 93 ? -47.920 6.396 -7.681 1.00 71.25 93 GLU A CA 1
ATOM 697 C C . GLU A 1 93 ? -47.516 5.561 -6.456 1.00 71.25 93 GLU A C 1
ATOM 699 O O . GLU A 1 93 ? -47.117 4.396 -6.610 1.00 71.25 93 GLU A O 1
ATOM 704 N N . PRO A 1 94 ? -47.579 6.134 -5.241 1.00 61.22 94 PRO A N 1
ATOM 705 C CA . PRO A 1 94 ? -47.205 5.426 -4.032 1.00 61.22 94 PRO A CA 1
ATOM 706 C C . PRO A 1 94 ? -48.151 4.240 -3.835 1.00 61.22 94 PRO A C 1
ATOM 708 O O . PRO A 1 94 ? -49.256 4.374 -3.313 1.00 61.22 94 PRO A O 1
ATOM 711 N N . LYS A 1 95 ? -47.703 3.048 -4.238 1.00 61.03 95 LYS A N 1
ATOM 712 C CA . LYS A 1 95 ? -48.314 1.796 -3.800 1.00 61.03 95 LYS A CA 1
ATOM 713 C C . LYS A 1 95 ? -48.237 1.773 -2.282 1.00 61.03 95 LYS A C 1
ATOM 715 O O . LYS A 1 95 ? -47.141 1.815 -1.722 1.00 61.03 95 LYS A O 1
ATOM 720 N N . THR A 1 96 ? -49.389 1.674 -1.627 1.00 59.75 96 THR A N 1
ATOM 721 C CA . THR A 1 96 ? -49.478 1.305 -0.217 1.00 59.75 96 THR A CA 1
ATOM 722 C C . THR A 1 96 ? -48.778 -0.043 -0.055 1.00 59.75 96 THR A C 1
ATOM 724 O O . THR A 1 96 ? -49.319 -1.089 -0.408 1.00 59.75 96 THR A O 1
ATOM 727 N N . GLN A 1 97 ? -47.522 -0.012 0.389 1.00 61.47 97 GLN A N 1
ATOM 728 C CA . GLN A 1 97 ? -46.789 -1.219 0.732 1.00 61.47 97 GLN A CA 1
ATOM 729 C C . GLN A 1 97 ? -47.437 -1.809 1.989 1.00 61.47 97 GLN A C 1
ATOM 731 O O . GLN A 1 97 ? -47.625 -1.073 2.963 1.00 61.47 97 GLN A O 1
ATOM 736 N N . PRO A 1 98 ? -47.786 -3.108 2.007 1.00 62.44 98 PRO A N 1
ATOM 737 C CA . PRO A 1 98 ? -48.104 -3.773 3.259 1.00 62.44 98 PRO A CA 1
ATOM 738 C C . PRO A 1 98 ? -46.900 -3.630 4.194 1.00 62.44 98 PRO A C 1
ATOM 740 O O . PRO A 1 98 ? -45.754 -3.755 3.759 1.00 62.44 98 PRO A O 1
ATOM 743 N N . ALA A 1 99 ? -47.180 -3.296 5.455 1.00 62.75 99 ALA A N 1
ATOM 744 C CA . ALA A 1 99 ? -46.178 -2.963 6.456 1.00 62.75 99 ALA A CA 1
ATOM 745 C C . ALA A 1 99 ? -45.064 -4.017 6.489 1.00 62.75 99 ALA A C 1
ATOM 747 O O . ALA A 1 99 ? -45.287 -5.173 6.852 1.00 62.75 99 ALA A O 1
ATOM 748 N N . SER A 1 100 ? -43.862 -3.600 6.094 1.00 62.03 100 SER A N 1
ATOM 749 C CA . SER A 1 100 ? -42.661 -4.405 6.266 1.00 62.03 100 SER A CA 1
ATOM 750 C C . SER A 1 100 ? -42.445 -4.621 7.771 1.00 62.03 100 SER A C 1
ATOM 752 O O . SER A 1 100 ? -42.618 -3.662 8.535 1.00 62.03 100 SER A O 1
ATOM 754 N N . PRO A 1 101 ? -42.102 -5.838 8.235 1.00 68.62 101 PRO A N 1
ATOM 755 C CA . PRO A 1 101 ? -41.800 -6.069 9.641 1.00 68.62 101 PRO A CA 1
ATOM 756 C C . PRO A 1 101 ? -40.701 -5.103 10.086 1.00 68.62 101 PRO A C 1
ATOM 758 O O . PRO A 1 101 ? -39.719 -4.886 9.372 1.00 68.62 101 PRO A O 1
ATOM 761 N N . ALA A 1 102 ? -40.916 -4.482 11.247 1.00 70.50 102 ALA A N 1
ATOM 762 C CA . ALA A 1 102 ? -40.042 -3.441 11.760 1.00 70.50 102 ALA A CA 1
ATOM 763 C C . ALA A 1 102 ? -38.578 -3.921 11.762 1.00 70.50 102 ALA A C 1
ATOM 765 O O . ALA A 1 102 ? -38.308 -5.037 12.222 1.00 70.50 102 ALA A O 1
ATOM 766 N N . PRO A 1 103 ? -37.626 -3.105 11.271 1.00 66.81 103 PRO A N 1
ATOM 767 C CA . PRO A 1 103 ? -36.217 -3.427 11.415 1.00 66.81 103 PRO A CA 1
ATOM 768 C C . PRO A 1 103 ? -35.897 -3.597 12.908 1.00 66.81 103 PRO A C 1
ATOM 770 O O . PRO A 1 103 ? -36.502 -2.912 13.743 1.00 66.81 103 PRO A O 1
ATOM 773 N N . PRO A 1 104 ? -34.958 -4.489 13.274 1.00 65.75 104 PRO A N 1
ATOM 774 C CA . PRO A 1 104 ? -34.512 -4.588 14.653 1.00 65.75 104 PRO A CA 1
ATOM 775 C C . PRO A 1 104 ? -34.090 -3.197 15.120 1.00 65.75 104 PRO A C 1
ATOM 777 O O . PRO A 1 104 ? -33.304 -2.514 14.460 1.00 65.75 104 PRO A O 1
ATOM 780 N N . VAL A 1 105 ? -34.656 -2.762 16.246 1.00 64.94 105 VAL A N 1
ATOM 781 C CA . VAL A 1 105 ? -34.306 -1.492 16.877 1.00 64.94 105 VAL A CA 1
ATOM 782 C C . VAL A 1 105 ? -32.851 -1.601 17.319 1.00 64.94 105 VAL A C 1
ATOM 784 O O . VAL A 1 105 ? -32.550 -2.096 18.406 1.00 64.94 105 VAL A O 1
ATOM 787 N N . PHE A 1 106 ? -31.934 -1.153 16.463 1.00 58.25 106 PHE A N 1
ATOM 788 C CA . PHE A 1 106 ? -30.555 -0.904 16.842 1.00 58.25 106 PHE A CA 1
ATOM 789 C C . PHE A 1 106 ? -30.578 0.239 17.847 1.00 58.25 106 PHE A C 1
ATOM 791 O O . PHE A 1 106 ? -30.646 1.413 17.486 1.00 58.25 106 PHE A O 1
ATOM 798 N N . ARG A 1 107 ? -30.570 -0.108 19.136 1.00 65.94 107 ARG A N 1
ATOM 799 C CA . ARG A 1 107 ? -30.299 0.876 20.176 1.00 65.94 107 ARG A CA 1
ATOM 800 C C . ARG A 1 107 ? -28.858 1.341 19.960 1.00 65.94 107 ARG A C 1
ATOM 802 O O . ARG A 1 107 ? -27.962 0.497 20.045 1.00 65.94 107 ARG A O 1
ATOM 809 N N . PRO A 1 108 ? -28.610 2.628 19.658 1.00 64.44 108 PRO A N 1
ATOM 810 C CA . PRO A 1 108 ? -27.248 3.130 19.632 1.00 64.44 108 PRO A CA 1
ATOM 811 C C . PRO A 1 108 ? -26.620 2.843 20.995 1.00 64.44 108 PRO A C 1
ATOM 813 O O . PRO A 1 108 ? -27.276 2.994 22.032 1.00 64.44 108 PRO A O 1
ATOM 816 N N . ALA A 1 109 ? -25.372 2.374 20.987 1.00 69.38 109 ALA A N 1
ATOM 817 C CA . ALA A 1 109 ? -24.626 2.150 22.215 1.00 69.38 109 ALA A CA 1
ATOM 818 C C . ALA A 1 109 ? -24.702 3.414 23.095 1.00 69.38 109 ALA A C 1
ATOM 820 O O . ALA A 1 109 ? -24.670 4.525 22.550 1.00 69.38 109 ALA A O 1
ATOM 821 N N . PRO A 1 110 ? -24.825 3.277 24.431 1.00 67.75 110 PRO A N 1
ATOM 822 C CA . PRO A 1 110 ? -24.891 4.425 25.321 1.00 67.75 110 PRO A CA 1
ATOM 823 C C . PRO A 1 110 ? -23.713 5.352 25.034 1.00 67.75 110 PRO A C 1
ATOM 825 O O . PRO A 1 110 ? -22.564 4.907 25.021 1.00 67.75 110 PRO A O 1
ATOM 828 N N . LEU A 1 111 ? -24.001 6.629 24.773 1.00 64.69 111 LEU A N 1
ATOM 829 C CA . LEU A 1 111 ? -22.955 7.621 24.558 1.00 64.69 111 LEU A CA 1
ATOM 830 C C . LEU A 1 111 ? -22.015 7.602 25.776 1.00 64.69 111 LEU A C 1
ATOM 832 O O . LEU A 1 111 ? -22.503 7.664 26.910 1.00 64.69 111 LEU A O 1
ATOM 836 N N . PRO A 1 112 ? -20.689 7.509 25.568 1.00 61.75 112 PRO A N 1
ATOM 837 C CA . PRO A 1 112 ? -19.734 7.501 26.665 1.00 61.75 112 PRO A CA 1
ATOM 838 C C . PRO A 1 112 ? -19.933 8.752 27.528 1.00 61.75 112 PRO A C 1
ATOM 840 O O . PRO A 1 112 ? -19.974 9.875 27.011 1.00 61.75 112 PRO A O 1
ATOM 843 N N . ARG A 1 113 ? -20.104 8.551 28.843 1.00 65.69 113 ARG A N 1
ATOM 844 C CA . ARG A 1 113 ? -20.298 9.636 29.820 1.00 65.69 113 ARG A CA 1
ATOM 845 C C . ARG A 1 113 ? -19.108 10.605 29.756 1.00 65.69 113 ARG A C 1
ATOM 847 O O . ARG A 1 113 ? -17.973 10.186 29.518 1.00 65.69 113 ARG A O 1
ATOM 854 N N . GLY A 1 114 ? -19.388 11.901 29.927 1.00 55.72 114 GLY A N 1
ATOM 855 C CA . GLY A 1 114 ? -18.413 12.994 29.807 1.00 55.72 114 GLY A CA 1
ATOM 856 C C . GLY A 1 114 ? -17.146 12.709 30.616 1.00 55.72 114 GLY A C 1
ATOM 857 O O . GLY A 1 114 ? -17.218 12.519 31.823 1.00 55.72 114 GLY A O 1
ATOM 858 N N . GLY A 1 115 ? -16.013 12.596 29.923 1.00 66.44 115 GLY A N 1
ATOM 859 C CA . GLY A 1 115 ? -14.736 12.100 30.450 1.00 66.44 115 GLY A CA 1
ATOM 860 C C . GLY A 1 115 ? -14.125 11.047 29.523 1.00 66.44 115 GLY A C 1
ATOM 861 O O . GLY A 1 115 ? -13.027 11.230 29.008 1.00 66.44 115 GLY A O 1
ATOM 862 N N . GLN A 1 116 ? -14.902 10.021 29.166 1.00 69.12 116 GLN A N 1
ATOM 863 C CA . GLN A 1 116 ? -14.441 8.949 28.273 1.00 69.12 116 GLN A CA 1
ATOM 864 C C . GLN A 1 116 ? -14.216 9.423 26.830 1.00 69.12 116 GLN A C 1
ATOM 866 O O . GLN A 1 116 ? -13.413 8.842 26.113 1.00 69.12 116 GLN A O 1
ATOM 871 N N . LYS A 1 117 ? -14.891 10.494 26.386 1.00 74.62 117 LYS A N 1
ATOM 872 C CA . LYS A 1 117 ? -14.659 11.081 25.053 1.00 74.62 117 LYS A CA 1
ATOM 873 C C . LYS A 1 117 ? -13.250 11.652 24.891 1.00 74.62 117 LYS A C 1
ATOM 875 O O . LYS A 1 117 ? -12.678 11.508 23.816 1.00 74.62 117 LYS A O 1
ATOM 880 N N . GLU A 1 118 ? -12.710 12.295 25.924 1.00 80.12 118 GLU A N 1
ATOM 881 C CA . GLU A 1 118 ? -11.360 12.868 25.868 1.00 80.12 118 GLU A CA 1
ATOM 882 C C . GLU A 1 118 ? -10.294 11.780 25.981 1.00 80.12 118 GLU A C 1
ATOM 884 O O . GLU A 1 118 ? -9.319 11.790 25.235 1.00 80.12 118 GLU A O 1
ATOM 889 N N . GLU A 1 119 ? -10.532 10.768 26.814 1.00 82.50 119 GLU A N 1
ATOM 890 C CA . GLU A 1 119 ? -9.668 9.590 26.881 1.00 82.50 119 GLU A CA 1
ATOM 891 C C . GLU A 1 119 ? -9.647 8.823 25.551 1.00 82.50 119 GLU A C 1
ATOM 893 O O . GLU A 1 119 ? -8.568 8.498 25.053 1.00 82.50 119 GLU A O 1
ATOM 898 N N . LEU A 1 120 ? -10.814 8.630 24.921 1.00 81.62 120 LEU A N 1
ATOM 899 C CA . LEU A 1 120 ? -10.951 8.009 23.600 1.00 81.62 120 LEU A CA 1
ATOM 900 C C . LEU A 1 120 ? -10.256 8.837 22.510 1.00 81.62 120 LEU A C 1
ATOM 902 O O . LEU A 1 120 ? -9.576 8.284 21.650 1.00 81.62 120 LEU A O 1
ATOM 906 N N . ARG A 1 121 ? -10.389 10.169 22.548 1.00 81.50 121 ARG A N 1
ATOM 907 C CA . ARG A 1 121 ? -9.678 11.076 21.633 1.00 81.50 121 ARG A CA 1
ATOM 908 C C . ARG A 1 121 ? -8.168 10.963 21.797 1.00 81.50 121 ARG A C 1
ATOM 910 O O . ARG A 1 121 ? -7.467 10.841 20.798 1.00 81.50 121 ARG A O 1
ATOM 917 N N . LEU A 1 122 ? -7.672 10.942 23.032 1.00 83.50 122 LEU A N 1
ATOM 918 C CA . LEU A 1 122 ? -6.251 10.757 23.329 1.00 83.50 122 LEU A CA 1
ATOM 919 C C . LEU A 1 122 ? -5.735 9.392 22.864 1.00 83.50 122 LEU A C 1
ATOM 921 O O . LEU A 1 122 ? -4.631 9.312 22.322 1.00 83.50 122 LEU A O 1
ATOM 925 N N . THR A 1 123 ? -6.525 8.326 23.027 1.00 84.94 123 THR A N 1
ATOM 926 C CA . THR A 1 123 ? -6.149 6.996 22.518 1.00 84.94 123 THR A CA 1
ATOM 927 C C . THR A 1 123 ? -6.132 6.972 20.997 1.00 84.94 123 THR A C 1
ATOM 929 O O . THR A 1 123 ? -5.180 6.465 20.408 1.00 84.94 123 THR A O 1
ATOM 932 N N . LEU A 1 124 ? -7.143 7.558 20.351 1.00 86.00 124 LEU A N 1
ATOM 933 C CA . LEU A 1 124 ? -7.221 7.635 18.896 1.00 86.00 124 LEU A CA 1
ATOM 934 C C . LEU A 1 124 ? -6.050 8.435 18.327 1.00 86.00 124 LEU A C 1
ATOM 936 O O . LEU A 1 124 ? -5.375 7.917 17.441 1.00 86.00 124 LEU A O 1
ATOM 940 N N . ARG A 1 125 ? -5.736 9.614 18.882 1.00 86.81 125 ARG A N 1
ATOM 941 C CA . ARG A 1 125 ? -4.592 10.448 18.464 1.00 86.81 125 ARG A CA 1
ATOM 942 C C . ARG A 1 125 ? -3.249 9.726 18.522 1.00 86.81 125 ARG A C 1
ATOM 944 O O . ARG A 1 125 ? -2.403 9.963 17.673 1.00 86.81 125 ARG A O 1
ATOM 951 N N . ARG A 1 126 ? -3.056 8.842 19.504 1.00 82.75 126 ARG A N 1
ATOM 952 C CA . ARG A 1 126 ? -1.822 8.051 19.668 1.00 82.75 126 ARG A CA 1
ATOM 953 C C . ARG A 1 126 ? -1.823 6.734 18.890 1.00 82.75 126 ARG A C 1
ATOM 955 O O . ARG A 1 126 ? -0.837 6.004 18.926 1.00 82.75 126 ARG A O 1
ATOM 962 N N . SER A 1 127 ? -2.925 6.398 18.228 1.00 82.81 127 SER A N 1
ATOM 963 C CA . SER A 1 127 ? -3.069 5.152 17.479 1.00 82.81 127 SER A CA 1
ATOM 964 C C . SER A 1 127 ? -2.785 5.354 15.991 1.00 82.81 127 SER A C 1
ATOM 966 O O . SER A 1 127 ? -3.026 6.424 15.432 1.00 82.81 127 SER A O 1
ATOM 968 N N . ALA A 1 128 ? -2.382 4.278 15.310 1.00 82.38 128 ALA A N 1
ATOM 969 C CA . ALA A 1 128 ? -2.238 4.271 13.853 1.00 82.38 128 ALA A CA 1
ATOM 970 C C . ALA A 1 128 ? -3.542 4.657 13.120 1.00 82.38 128 ALA A C 1
ATOM 972 O O . ALA A 1 128 ? -3.498 5.239 12.040 1.00 82.38 128 ALA A O 1
ATOM 973 N N . ILE A 1 129 ? -4.704 4.382 13.726 1.00 83.50 129 ILE A N 1
ATOM 974 C CA . ILE A 1 129 ? -6.022 4.733 13.177 1.00 83.50 129 ILE A CA 1
ATOM 975 C C . ILE A 1 129 ? -6.243 6.253 13.210 1.00 83.50 129 ILE A C 1
ATOM 977 O O . ILE A 1 129 ? -6.817 6.803 12.270 1.00 83.50 129 ILE A O 1
ATOM 981 N N . GLY A 1 130 ? -5.755 6.943 14.246 1.00 85.56 130 GLY A N 1
ATOM 982 C CA . GLY A 1 130 ? -5.791 8.406 14.311 1.00 85.56 130 GLY A CA 1
ATOM 983 C C . GLY A 1 130 ? -4.829 9.063 13.329 1.00 85.56 130 GLY A C 1
ATOM 984 O O . GLY A 1 130 ? -5.208 10.041 12.693 1.00 85.56 130 GLY A O 1
ATOM 985 N N . CYS A 1 131 ? -3.641 8.485 13.115 1.00 88.19 131 CYS A N 1
ATOM 986 C CA . CYS A 1 131 ? -2.742 8.940 12.050 1.00 88.19 131 CYS A CA 1
ATOM 987 C C . CYS A 1 131 ? -3.356 8.756 10.647 1.00 88.19 131 CYS A C 1
ATOM 989 O O . CYS A 1 131 ? -3.132 9.586 9.770 1.00 88.19 131 CYS A O 1
ATOM 991 N N . ALA A 1 132 ? -4.146 7.696 10.429 1.00 85.75 132 ALA A N 1
ATOM 992 C CA . ALA A 1 132 ? -4.837 7.452 9.160 1.00 85.75 132 ALA A CA 1
ATOM 993 C C . ALA A 1 132 ? -6.030 8.399 8.918 1.00 85.75 132 ALA A C 1
ATOM 995 O O . ALA A 1 132 ? -6.391 8.639 7.770 1.00 85.75 132 ALA A O 1
ATOM 996 N N . ASN A 1 133 ? -6.637 8.940 9.981 1.00 84.00 133 ASN A N 1
ATOM 997 C CA . ASN A 1 133 ? -7.772 9.866 9.908 1.00 84.00 133 ASN A CA 1
ATOM 998 C C . ASN A 1 133 ? -7.527 11.102 10.790 1.00 84.00 133 ASN A C 1
ATOM 1000 O O . ASN A 1 133 ? -8.108 11.221 11.877 1.00 84.00 133 ASN A O 1
ATOM 1004 N N . PRO A 1 134 ? -6.686 12.043 10.325 1.00 82.56 134 PRO A N 1
ATOM 1005 C CA . PRO A 1 134 ? -6.193 13.132 11.158 1.00 82.56 134 PRO A CA 1
ATOM 1006 C C . PRO A 1 134 ? -7.284 14.112 11.598 1.00 82.56 134 PRO A C 1
ATOM 1008 O O . PRO A 1 134 ? -7.211 14.658 12.697 1.00 82.56 134 PRO A O 1
ATOM 1011 N N . GLU A 1 135 ? -8.320 14.308 10.779 1.00 82.31 135 GLU A N 1
ATOM 1012 C CA . GLU A 1 135 ? -9.449 15.181 11.116 1.00 82.31 135 GLU A CA 1
ATOM 1013 C C . GLU A 1 135 ? -10.369 14.551 12.168 1.00 82.31 135 GLU A C 1
ATOM 1015 O O . GLU A 1 135 ? -10.780 15.222 13.112 1.00 82.31 135 GLU A O 1
ATOM 1020 N N . ALA A 1 136 ? -10.633 13.244 12.067 1.00 80.88 136 ALA A N 1
ATOM 1021 C CA . ALA A 1 136 ? -11.504 12.530 13.002 1.00 80.88 136 ALA A CA 1
ATOM 1022 C C . ALA A 1 136 ? -10.884 12.403 14.404 1.00 80.88 136 ALA A C 1
ATOM 1024 O O . ALA A 1 136 ? -11.592 12.472 15.409 1.00 80.88 136 ALA A O 1
ATOM 1025 N N . ALA A 1 137 ? -9.558 12.256 14.480 1.00 84.81 137 ALA A N 1
ATOM 1026 C CA . ALA A 1 137 ? -8.815 12.282 15.739 1.00 84.81 137 ALA A CA 1
ATOM 1027 C C . ALA A 1 137 ? -8.443 13.714 16.192 1.00 84.81 137 ALA A C 1
ATOM 1029 O O . ALA A 1 137 ? -7.941 13.909 17.302 1.00 84.81 137 ALA A O 1
ATOM 1030 N N . GLY A 1 138 ? -8.736 14.726 15.368 1.00 87.56 138 GLY A N 1
ATOM 1031 C CA . GLY A 1 138 ? -8.492 16.135 15.658 1.00 87.56 138 GLY A CA 1
ATOM 1032 C C . GLY A 1 138 ? -7.020 16.453 15.902 1.00 87.56 138 GLY A C 1
ATOM 1033 O O . GLY A 1 138 ? -6.741 17.200 16.836 1.00 87.56 138 GLY A O 1
ATOM 1034 N N . LEU A 1 139 ? -6.095 15.854 15.143 1.00 88.62 139 LEU A N 1
ATOM 1035 C CA . LEU A 1 139 ? -4.654 16.056 15.327 1.00 88.62 139 LEU A CA 1
ATOM 1036 C C . LEU A 1 139 ? -4.240 17.498 14.993 1.00 88.62 139 LEU A C 1
ATOM 1038 O O . LEU A 1 139 ? -4.711 18.089 14.015 1.00 88.62 139 LEU A O 1
ATOM 1042 N N . SER A 1 140 ? -3.306 18.043 15.775 1.00 91.12 140 SER A N 1
ATOM 1043 C CA . SER A 1 140 ? -2.635 19.307 15.467 1.00 91.12 140 SER A CA 1
ATOM 1044 C C . SER A 1 140 ? -1.747 19.175 14.222 1.00 91.12 140 SER A C 1
ATOM 1046 O O . SER A 1 140 ? -1.587 18.102 13.633 1.00 91.12 140 SER A O 1
ATOM 1048 N N . ARG A 1 141 ? -1.179 20.284 13.743 1.00 91.56 141 ARG A N 1
ATOM 1049 C CA . ARG A 1 141 ? -0.245 20.238 12.609 1.00 91.56 141 ARG A CA 1
ATOM 1050 C C . ARG A 1 141 ? 1.027 19.462 12.964 1.00 91.56 141 ARG A C 1
ATOM 1052 O O . ARG A 1 141 ? 1.445 18.613 12.187 1.00 91.56 141 ARG A O 1
ATOM 1059 N N . GLU A 1 142 ? 1.570 19.708 14.145 1.00 91.25 142 GLU A N 1
ATOM 1060 C CA . GLU A 1 142 ? 2.782 19.070 14.657 1.00 91.25 142 GLU A CA 1
ATOM 1061 C C . GLU A 1 142 ? 2.561 17.562 14.852 1.00 91.25 142 GLU A C 1
ATOM 1063 O O . GLU A 1 142 ? 3.387 16.747 14.447 1.00 91.25 142 GLU A O 1
ATOM 1068 N N . GLU A 1 143 ? 1.401 17.171 15.396 1.00 89.69 143 GLU A N 1
ATOM 1069 C CA . GLU A 1 143 ? 1.032 15.759 15.557 1.00 89.69 143 GLU A CA 1
ATOM 1070 C C . GLU A 1 143 ? 0.880 15.052 14.193 1.00 89.69 143 GLU A C 1
ATOM 1072 O O . GLU A 1 143 ? 1.260 13.888 14.047 1.00 89.69 143 GLU A O 1
ATOM 1077 N N . ARG A 1 144 ? 0.372 15.749 13.165 1.00 91.19 144 ARG A N 1
ATOM 1078 C CA . ARG A 1 144 ? 0.273 15.211 11.795 1.00 91.19 144 ARG A CA 1
ATOM 1079 C C . ARG A 1 144 ? 1.640 14.986 11.157 1.00 91.19 144 ARG A C 1
ATOM 1081 O O . ARG A 1 144 ? 1.845 13.946 10.533 1.00 91.19 144 ARG A O 1
ATOM 1088 N N . GLU A 1 145 ? 2.558 15.935 11.312 1.00 91.88 145 GLU A N 1
ATOM 1089 C CA . GLU A 1 145 ? 3.926 15.823 10.796 1.00 91.88 145 GLU A CA 1
ATOM 1090 C C . GLU A 1 145 ? 4.663 14.647 11.465 1.00 91.88 145 GLU A C 1
ATOM 1092 O O . GLU A 1 145 ? 5.241 13.814 10.767 1.00 91.88 145 GLU A O 1
ATOM 1097 N N . ALA A 1 146 ? 4.518 14.476 12.785 1.00 90.25 146 ALA A N 1
ATOM 1098 C CA . ALA A 1 146 ? 5.081 13.335 13.512 1.00 90.25 146 ALA A CA 1
ATOM 1099 C C . ALA A 1 146 ? 4.490 11.977 13.072 1.00 90.25 146 ALA A C 1
ATOM 11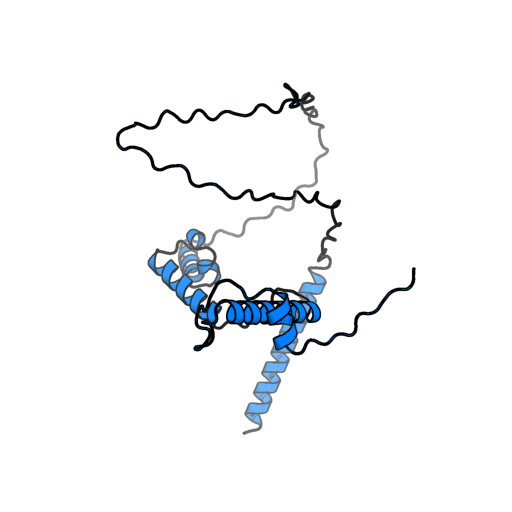01 O O . ALA A 1 146 ? 5.229 11.007 12.890 1.00 90.25 146 ALA A O 1
ATOM 1102 N N . CYS A 1 147 ? 3.169 11.896 12.855 1.00 90.75 147 CYS A N 1
ATOM 1103 C CA . CYS A 1 147 ? 2.529 10.697 12.297 1.00 90.75 147 CYS A CA 1
ATOM 1104 C C . CYS A 1 147 ? 3.081 10.361 10.901 1.00 90.75 147 CYS A C 1
ATOM 1106 O O . CYS A 1 147 ? 3.364 9.196 10.615 1.00 90.75 147 CYS A O 1
ATOM 1108 N N . ALA A 1 148 ? 3.237 11.365 10.033 1.00 88.25 148 ALA A N 1
ATOM 1109 C CA . ALA A 1 148 ? 3.762 11.177 8.683 1.00 88.25 148 ALA A CA 1
ATOM 1110 C C . ALA A 1 148 ? 5.222 10.704 8.699 1.00 88.25 148 ALA A C 1
ATOM 1112 O O . ALA A 1 148 ? 5.581 9.813 7.930 1.00 88.25 148 ALA A O 1
ATOM 1113 N N . GLU A 1 149 ? 6.044 11.241 9.601 1.00 88.44 149 GLU A N 1
ATOM 1114 C CA . GLU A 1 149 ? 7.433 10.819 9.766 1.00 88.44 149 GLU A CA 1
ATOM 1115 C C . GLU A 1 149 ? 7.532 9.365 10.252 1.00 88.44 149 GLU A C 1
ATOM 1117 O O . GLU A 1 149 ? 8.253 8.568 9.652 1.00 88.44 149 GLU A O 1
ATOM 1122 N N . GLN A 1 150 ? 6.751 8.970 11.264 1.00 84.81 150 GLN A N 1
ATOM 1123 C CA . GLN A 1 150 ? 6.723 7.582 11.747 1.00 84.81 150 GLN A CA 1
ATOM 1124 C C . GLN A 1 150 ? 6.251 6.592 10.672 1.00 84.81 150 GLN A C 1
ATOM 1126 O O . GLN A 1 150 ? 6.847 5.526 10.498 1.00 84.81 150 GLN A O 1
ATOM 1131 N N . LEU A 1 151 ? 5.206 6.945 9.915 1.00 82.94 151 LEU A N 1
ATOM 1132 C CA . LEU A 1 151 ? 4.734 6.140 8.785 1.00 82.94 151 LEU A CA 1
ATOM 1133 C C . LEU A 1 151 ? 5.777 6.072 7.660 1.00 82.94 151 LEU A C 1
ATOM 1135 O O . LEU A 1 151 ? 5.984 5.002 7.087 1.00 82.94 151 LEU A O 1
ATOM 1139 N N . GLY A 1 152 ? 6.466 7.177 7.374 1.00 81.75 152 GLY A N 1
ATOM 1140 C CA . GLY A 1 152 ? 7.534 7.251 6.377 1.00 81.75 152 GLY A CA 1
ATOM 1141 C C . GLY A 1 152 ? 8.757 6.403 6.739 1.00 81.75 152 GLY A C 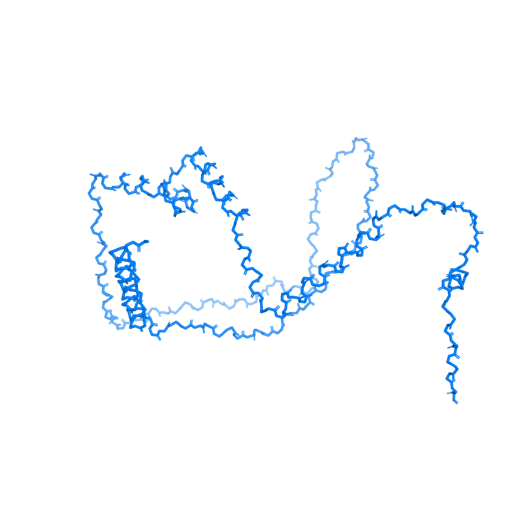1
ATOM 1142 O O . GLY A 1 152 ? 9.276 5.684 5.884 1.00 81.75 152 GLY A O 1
ATOM 1143 N N . GLN A 1 153 ? 9.171 6.408 8.011 1.00 81.19 153 GLN A N 1
ATOM 1144 C CA . GLN A 1 153 ? 10.245 5.544 8.521 1.00 81.19 153 GLN A CA 1
ATOM 1145 C C . GLN A 1 153 ? 9.896 4.057 8.346 1.00 81.19 153 GLN A C 1
ATOM 1147 O O . GLN A 1 153 ? 10.731 3.261 7.914 1.00 81.19 153 GLN A O 1
ATOM 1152 N N . GLY A 1 154 ? 8.639 3.686 8.615 1.00 71.50 154 GLY A N 1
ATOM 1153 C CA . GLY A 1 154 ? 8.137 2.332 8.386 1.00 71.50 154 GLY A CA 1
ATOM 1154 C C . GLY A 1 154 ? 8.036 1.961 6.904 1.00 71.50 154 GLY A C 1
ATOM 1155 O O . GLY A 1 154 ? 8.303 0.816 6.550 1.00 71.50 154 GLY A O 1
ATOM 1156 N N . ALA A 1 155 ? 7.699 2.912 6.028 1.00 75.69 155 ALA A N 1
ATOM 1157 C CA . ALA A 1 155 ? 7.546 2.673 4.593 1.00 75.69 155 ALA A CA 1
ATOM 1158 C C . ALA A 1 155 ? 8.870 2.301 3.905 1.00 75.69 155 ALA A C 1
ATOM 1160 O O . ALA A 1 155 ? 8.876 1.427 3.042 1.00 75.69 155 ALA A O 1
ATOM 1161 N N . GLY A 1 156 ? 9.988 2.912 4.314 1.00 71.88 156 GLY A N 1
ATOM 1162 C CA . GLY A 1 156 ? 11.318 2.563 3.797 1.00 71.88 156 GLY A CA 1
ATOM 1163 C C . GLY A 1 156 ? 11.833 1.203 4.283 1.00 71.88 156 GLY A C 1
ATOM 1164 O O . GLY A 1 156 ? 12.568 0.531 3.563 1.00 71.88 156 GLY A O 1
ATOM 1165 N N . ALA A 1 157 ? 11.430 0.781 5.486 1.00 71.31 157 ALA A N 1
ATOM 1166 C CA . ALA A 1 157 ? 11.818 -0.500 6.082 1.00 71.31 157 ALA A CA 1
ATOM 1167 C C . ALA A 1 157 ? 10.831 -1.646 5.786 1.00 71.31 157 ALA A C 1
ATOM 1169 O O . ALA A 1 157 ? 11.120 -2.809 6.085 1.00 71.31 157 ALA A O 1
ATOM 1170 N N . ALA A 1 158 ? 9.656 -1.344 5.227 1.00 72.19 158 ALA A N 1
ATOM 1171 C CA . ALA A 1 158 ? 8.646 -2.344 4.931 1.00 72.19 158 ALA A CA 1
ATOM 1172 C C . ALA A 1 158 ? 9.136 -3.284 3.815 1.00 72.19 158 ALA A C 1
ATOM 1174 O O . ALA A 1 158 ? 9.592 -2.816 2.768 1.00 72.19 158 ALA A O 1
ATOM 1175 N N . PRO A 1 159 ? 9.012 -4.615 3.981 1.00 72.62 159 PRO A N 1
ATOM 1176 C CA . PRO A 1 159 ? 9.331 -5.535 2.903 1.00 72.62 159 PRO A CA 1
ATOM 1177 C C . PRO A 1 159 ? 8.398 -5.258 1.724 1.00 72.62 159 PRO A C 1
ATOM 1179 O O . PRO A 1 159 ? 7.173 -5.251 1.881 1.00 72.62 159 PRO A O 1
ATOM 1182 N N . PHE A 1 160 ? 8.973 -5.040 0.540 1.00 75.38 160 PHE A N 1
ATOM 1183 C CA . PHE A 1 160 ? 8.205 -4.851 -0.684 1.00 75.38 160 PHE A CA 1
ATOM 1184 C C . PHE A 1 160 ? 7.324 -6.086 -0.915 1.00 75.38 160 PHE A C 1
ATOM 1186 O O . PHE A 1 160 ? 7.815 -7.168 -1.231 1.00 75.38 160 PHE A O 1
ATOM 1193 N N . ARG A 1 161 ? 6.005 -5.936 -0.748 1.00 75.06 161 ARG A N 1
ATOM 1194 C CA . ARG A 1 161 ? 5.014 -7.024 -0.874 1.00 75.06 161 ARG A CA 1
ATOM 1195 C C . ARG A 1 161 ? 4.787 -7.472 -2.329 1.00 75.06 161 ARG A C 1
ATOM 1197 O O . ARG A 1 161 ? 3.858 -8.230 -2.599 1.00 75.06 161 ARG A O 1
ATOM 1204 N N . GLY A 1 162 ? 5.629 -7.027 -3.262 1.00 72.69 162 GLY A N 1
ATOM 1205 C CA . GLY A 1 162 ? 5.430 -7.218 -4.692 1.00 72.69 162 GLY A CA 1
ATOM 1206 C C . GLY A 1 162 ? 4.329 -6.318 -5.248 1.00 72.69 162 GLY A C 1
ATOM 1207 O O . GLY A 1 162 ? 3.689 -5.553 -4.531 1.00 72.69 162 GLY A O 1
ATOM 1208 N N . LEU A 1 163 ? 4.082 -6.436 -6.550 1.00 82.62 163 LEU A N 1
ATOM 1209 C CA . LEU A 1 163 ? 3.023 -5.695 -7.251 1.00 82.62 163 LEU A CA 1
ATOM 1210 C C . LEU A 1 163 ? 1.658 -6.407 -7.178 1.00 82.62 163 LEU A C 1
ATOM 1212 O O . LEU A 1 163 ? 0.784 -6.156 -8.002 1.00 82.62 163 LEU A O 1
ATOM 1216 N N . GLY A 1 164 ? 1.497 -7.373 -6.264 1.00 82.88 164 GLY A N 1
ATOM 1217 C CA . GLY A 1 164 ? 0.345 -8.283 -6.261 1.00 82.88 164 GLY A CA 1
ATOM 1218 C C . GLY A 1 164 ? 0.288 -9.198 -7.494 1.00 82.88 164 GLY A C 1
ATOM 1219 O O . GLY A 1 164 ? -0.764 -9.744 -7.818 1.00 82.88 164 GLY A O 1
ATOM 1220 N N . LEU A 1 165 ? 1.407 -9.357 -8.208 1.00 85.88 165 LEU A N 1
ATOM 1221 C CA . LEU A 1 165 ? 1.495 -10.190 -9.402 1.00 85.88 165 LEU A CA 1
ATOM 1222 C C . LEU A 1 165 ? 1.886 -11.628 -9.034 1.00 85.88 165 LEU A C 1
ATOM 1224 O O . LEU A 1 165 ? 2.701 -11.832 -8.134 1.00 85.88 165 LEU A O 1
ATOM 1228 N N . PRO A 1 166 ? 1.380 -12.645 -9.757 1.00 84.75 166 PRO A N 1
ATOM 1229 C CA . PRO A 1 166 ? 1.871 -14.008 -9.595 1.00 84.75 166 PRO A CA 1
ATOM 1230 C C . PRO A 1 166 ? 3.373 -14.064 -9.914 1.00 84.75 166 PRO A C 1
ATOM 1232 O O . PRO A 1 166 ? 3.837 -13.383 -10.834 1.00 84.75 166 PRO A O 1
ATOM 1235 N N . ALA A 1 167 ? 4.125 -14.903 -9.192 1.00 81.56 167 ALA A N 1
ATOM 1236 C CA . ALA A 1 167 ? 5.595 -14.915 -9.194 1.00 81.56 167 ALA A CA 1
ATOM 1237 C C . ALA A 1 167 ? 6.228 -14.926 -10.601 1.00 81.56 167 ALA A C 1
ATOM 1239 O O . ALA A 1 167 ? 7.173 -14.186 -10.869 1.00 81.56 167 ALA A O 1
ATOM 1240 N N . GLY A 1 168 ? 5.662 -15.692 -11.542 1.00 84.19 168 GLY A N 1
ATOM 1241 C CA . GLY A 1 168 ? 6.151 -15.736 -12.925 1.00 84.19 168 GLY A CA 1
ATOM 1242 C C . GLY A 1 168 ? 6.030 -14.401 -13.676 1.00 84.19 168 GLY A C 1
ATOM 1243 O O . GLY A 1 168 ? 6.925 -14.040 -14.442 1.00 84.19 168 GLY A O 1
ATOM 1244 N N . LYS A 1 169 ? 4.958 -13.634 -13.434 1.00 87.69 169 LYS A N 1
ATOM 1245 C CA . LYS A 1 169 ? 4.761 -12.305 -14.039 1.00 87.69 169 LYS A CA 1
ATOM 1246 C C . LYS A 1 169 ? 5.659 -11.262 -13.393 1.00 87.69 169 LYS A C 1
ATOM 1248 O O . LYS A 1 169 ? 6.194 -10.416 -14.102 1.00 87.69 169 LYS A O 1
ATOM 1253 N N . GLN A 1 170 ? 5.867 -11.357 -12.083 1.00 88.44 170 GLN A N 1
ATOM 1254 C CA . GLN A 1 170 ? 6.774 -10.461 -11.379 1.00 88.44 170 GLN A CA 1
ATOM 1255 C C . GLN A 1 170 ? 8.216 -10.625 -11.884 1.00 88.44 170 GLN A C 1
ATOM 1257 O O . GLN A 1 170 ? 8.815 -9.649 -12.329 1.00 88.44 170 GLN A O 1
ATOM 1262 N N . GLY A 1 171 ? 8.708 -11.863 -12.005 1.00 88.06 171 GLY A N 1
ATOM 1263 C CA . GLY A 1 171 ? 10.030 -12.122 -12.586 1.00 88.06 171 GLY A CA 1
ATOM 1264 C C . GLY A 1 171 ? 10.148 -11.756 -14.075 1.00 88.06 171 GLY A C 1
ATOM 1265 O O . GLY A 1 171 ? 11.242 -11.490 -14.573 1.00 88.06 171 GLY A O 1
ATOM 1266 N N . ALA A 1 172 ? 9.047 -11.737 -14.835 1.00 90.94 172 ALA A N 1
ATOM 1267 C CA . ALA A 1 172 ? 9.048 -11.224 -16.210 1.00 90.94 172 ALA A CA 1
ATOM 1268 C C . ALA A 1 172 ? 9.179 -9.693 -16.255 1.00 90.94 172 ALA A C 1
ATOM 1270 O O . ALA A 1 172 ? 9.949 -9.171 -17.063 1.00 90.94 172 ALA A O 1
ATOM 1271 N N . LEU A 1 173 ? 8.473 -8.993 -15.365 1.00 92.25 173 LEU A N 1
ATOM 1272 C CA . LEU A 1 173 ? 8.535 -7.539 -15.221 1.00 92.25 173 LEU A CA 1
ATOM 1273 C C . LEU A 1 173 ? 9.912 -7.072 -14.749 1.00 92.25 173 LEU A C 1
ATOM 1275 O O . LEU A 1 173 ? 10.464 -6.146 -15.334 1.00 92.25 173 LEU A O 1
ATOM 1279 N N . GLU A 1 174 ? 10.503 -7.756 -13.773 1.00 91.56 174 GLU A N 1
ATOM 1280 C CA . GLU A 1 174 ? 11.857 -7.466 -13.287 1.00 91.56 174 GLU A CA 1
ATOM 1281 C C . GLU A 1 174 ? 12.898 -7.622 -14.403 1.00 91.56 174 GLU A C 1
ATOM 1283 O O . GLU A 1 174 ? 13.700 -6.719 -14.639 1.00 91.56 174 GLU A O 1
ATOM 1288 N N . ARG A 1 175 ? 12.831 -8.709 -15.187 1.00 93.50 175 ARG A N 1
ATOM 1289 C CA . ARG A 1 175 ? 13.707 -8.896 -16.358 1.00 93.50 175 ARG A CA 1
ATOM 1290 C C . ARG A 1 175 ? 13.500 -7.825 -17.427 1.00 93.50 175 ARG A C 1
ATOM 1292 O O . ARG A 1 175 ? 14.463 -7.421 -18.075 1.00 93.50 175 ARG A O 1
ATOM 1299 N N . ALA A 1 176 ? 12.264 -7.389 -17.660 1.00 94.50 176 ALA A N 1
ATOM 1300 C CA . ALA A 1 176 ? 11.978 -6.313 -18.606 1.00 94.50 176 ALA A CA 1
ATOM 1301 C C . ALA A 1 176 ? 12.522 -4.963 -18.107 1.00 94.50 176 ALA A C 1
ATOM 1303 O O . ALA A 1 176 ? 13.114 -4.218 -18.887 1.00 94.50 176 ALA A O 1
ATOM 1304 N N . GLY A 1 177 ? 12.376 -4.684 -16.809 1.00 94.69 177 GLY A N 1
ATOM 1305 C CA . GLY A 1 177 ? 12.949 -3.516 -16.144 1.00 94.69 177 GLY A CA 1
ATOM 1306 C C . GLY A 1 177 ? 14.470 -3.485 -16.260 1.00 94.69 177 GLY A C 1
ATOM 1307 O O . GLY A 1 177 ? 15.020 -2.498 -16.741 1.00 94.69 177 GLY A O 1
ATOM 1308 N N . ALA A 1 178 ? 15.137 -4.598 -15.943 1.00 95.44 178 ALA A N 1
ATOM 1309 C CA . ALA A 1 178 ? 16.590 -4.724 -16.049 1.00 95.44 178 ALA A CA 1
ATOM 1310 C C . ALA A 1 178 ? 17.098 -4.499 -17.484 1.00 95.44 178 ALA A C 1
ATOM 1312 O O . ALA A 1 178 ? 18.094 -3.807 -17.687 1.00 95.44 178 ALA A O 1
ATOM 1313 N N . ARG A 1 179 ? 16.390 -5.020 -18.499 1.00 95.38 179 ARG A N 1
ATOM 1314 C CA . ARG A 1 179 ? 16.728 -4.764 -19.911 1.00 95.38 179 ARG A CA 1
ATOM 1315 C C . ARG A 1 179 ? 16.603 -3.288 -20.275 1.00 95.38 179 ARG A C 1
ATOM 1317 O O . ARG A 1 179 ? 17.518 -2.749 -20.888 1.00 95.38 179 ARG A O 1
ATOM 1324 N N . LYS A 1 180 ? 15.505 -2.633 -19.883 1.00 95.69 180 LYS A N 1
ATOM 1325 C CA . LYS A 1 180 ? 15.310 -1.197 -20.140 1.00 95.69 180 LYS A CA 1
ATOM 1326 C C . LYS A 1 180 ? 16.358 -0.345 -19.438 1.00 95.69 180 LYS A C 1
ATOM 1328 O O . LYS A 1 180 ? 16.817 0.640 -20.003 1.00 95.69 180 LYS A O 1
ATOM 1333 N N . GLU A 1 181 ? 16.737 -0.711 -18.220 1.00 95.75 181 GLU A N 1
ATOM 1334 C CA . GLU A 1 181 ? 17.782 -0.004 -17.491 1.00 95.75 181 GLU A CA 1
ATOM 1335 C C . GLU A 1 181 ? 19.155 -0.180 -18.148 1.00 95.75 181 GLU A C 1
ATOM 1337 O O . GLU A 1 181 ? 19.876 0.802 -18.301 1.00 95.75 181 GLU A O 1
ATOM 1342 N N . ALA A 1 182 ? 19.496 -1.389 -18.602 1.00 95.12 182 ALA A N 1
ATOM 1343 C CA . ALA A 1 182 ? 20.725 -1.630 -19.353 1.00 95.12 182 ALA A CA 1
ATOM 1344 C C . ALA A 1 182 ? 20.751 -0.845 -20.676 1.00 95.12 182 ALA A C 1
ATOM 1346 O O . ALA A 1 182 ? 21.755 -0.213 -20.995 1.00 95.12 182 ALA A O 1
ATOM 1347 N N . GLU A 1 183 ? 19.637 -0.824 -21.412 1.00 94.12 183 GLU A N 1
ATOM 1348 C CA . GLU A 1 183 ? 19.510 -0.043 -22.646 1.00 94.12 183 GLU A CA 1
ATOM 1349 C C . GLU A 1 183 ? 19.639 1.461 -22.379 1.00 94.12 183 GLU A C 1
ATOM 1351 O O . GLU A 1 183 ? 20.332 2.162 -23.115 1.00 94.12 183 GLU A O 1
ATOM 1356 N N . ARG A 1 184 ? 19.016 1.962 -21.305 1.00 96.12 184 ARG A N 1
ATOM 1357 C CA . ARG A 1 184 ? 19.150 3.359 -20.885 1.00 96.12 184 ARG A CA 1
ATOM 1358 C C . ARG A 1 184 ? 20.606 3.693 -20.571 1.00 96.12 184 ARG A C 1
ATOM 1360 O O . ARG A 1 184 ? 21.127 4.649 -21.127 1.00 96.12 184 ARG A O 1
ATOM 1367 N N . ARG A 1 185 ? 21.280 2.870 -19.761 1.00 94.62 185 ARG A N 1
ATOM 1368 C CA . ARG A 1 185 ? 22.703 3.053 -19.426 1.00 94.62 185 ARG A CA 1
ATOM 1369 C C . ARG A 1 185 ? 23.594 3.036 -20.664 1.00 94.62 185 ARG A C 1
ATOM 1371 O O . ARG A 1 185 ? 24.529 3.816 -20.727 1.00 94.62 185 ARG A O 1
ATOM 1378 N N . TYR A 1 186 ? 23.302 2.184 -21.645 1.00 90.94 186 TYR A N 1
ATOM 1379 C CA . TYR A 1 186 ? 24.032 2.160 -22.912 1.00 90.94 186 TYR A CA 1
ATOM 1380 C C . TYR A 1 186 ? 23.832 3.449 -23.724 1.00 90.94 186 TYR A C 1
ATOM 1382 O O . TYR A 1 186 ? 24.797 3.995 -24.245 1.00 90.94 186 TYR A O 1
ATOM 1390 N N . LYS A 1 187 ? 22.598 3.965 -23.803 1.00 91.44 187 LYS A N 1
ATOM 1391 C CA . LYS A 1 187 ? 22.282 5.213 -24.524 1.00 91.44 187 LYS A CA 1
ATOM 1392 C C . LYS A 1 187 ? 22.820 6.466 -23.834 1.00 91.44 187 LYS A C 1
ATOM 1394 O O . LYS A 1 187 ? 23.155 7.430 -24.509 1.00 91.44 187 LYS A O 1
ATOM 1399 N N . GLU A 1 188 ? 22.852 6.458 -22.507 1.00 93.31 188 GLU A N 1
ATOM 1400 C CA . GLU A 1 188 ? 23.351 7.561 -21.678 1.00 93.31 188 GLU A CA 1
ATOM 1401 C C . GLU A 1 188 ? 24.869 7.488 -21.455 1.00 93.31 188 GLU A C 1
ATOM 1403 O O . GLU A 1 188 ? 25.451 8.431 -20.919 1.00 93.31 188 GLU A O 1
ATOM 1408 N N . ALA A 1 189 ? 25.523 6.390 -21.854 1.00 89.94 189 ALA A N 1
ATOM 1409 C CA . ALA A 1 189 ? 26.965 6.265 -21.733 1.00 89.94 189 ALA A CA 1
ATOM 1410 C C . ALA A 1 189 ? 27.657 7.312 -22.621 1.00 89.94 189 ALA A C 1
ATOM 1412 O O . ALA A 1 189 ? 27.283 7.476 -23.787 1.00 89.94 189 ALA A O 1
ATOM 1413 N N . PRO A 1 190 ? 28.681 8.013 -22.102 1.00 84.44 190 PRO A N 1
ATOM 1414 C CA . PRO A 1 190 ? 29.474 8.905 -22.927 1.00 84.44 190 PRO A CA 1
ATOM 1415 C C . PRO A 1 190 ? 30.099 8.112 -24.086 1.00 84.44 190 PRO A C 1
ATOM 1417 O O . PRO A 1 190 ? 30.497 6.957 -23.892 1.00 84.44 190 PRO A O 1
ATOM 1420 N N . PRO A 1 191 ? 30.185 8.705 -25.290 1.00 77.75 191 PRO A N 1
ATOM 1421 C CA . PRO A 1 191 ? 30.794 8.037 -26.429 1.00 77.75 191 PRO A CA 1
ATOM 1422 C C . PRO A 1 191 ? 32.237 7.640 -26.084 1.00 77.75 191 PRO A C 1
ATOM 1424 O O . PRO A 1 191 ? 32.921 8.380 -25.367 1.00 77.75 191 PRO A O 1
ATOM 1427 N N . PRO A 1 192 ? 32.715 6.479 -26.566 1.00 71.44 192 PRO A N 1
ATOM 1428 C CA . PRO A 1 192 ? 34.059 6.019 -26.258 1.00 71.44 192 PRO A CA 1
ATOM 1429 C C . PRO A 1 192 ? 35.081 7.056 -26.731 1.00 71.44 192 PRO A C 1
ATOM 1431 O O . PRO A 1 192 ? 35.018 7.553 -27.860 1.00 71.44 192 PRO A O 1
ATOM 1434 N N . ALA A 1 193 ? 36.024 7.385 -25.848 1.00 63.38 193 ALA A N 1
ATOM 1435 C CA . ALA A 1 193 ? 37.114 8.295 -26.160 1.00 63.38 193 ALA A CA 1
ATOM 1436 C C . ALA A 1 193 ? 37.923 7.725 -27.338 1.00 63.38 193 ALA A C 1
ATOM 1438 O O . ALA A 1 193 ? 38.528 6.662 -27.219 1.00 63.38 193 ALA A O 1
ATOM 1439 N N . GLY A 1 194 ? 37.888 8.413 -28.483 1.00 59.53 194 GLY A N 1
ATOM 1440 C CA . GLY A 1 194 ? 38.608 8.013 -29.698 1.00 59.53 194 GLY A CA 1
ATOM 1441 C C . GLY A 1 194 ? 37.794 8.061 -30.993 1.00 59.53 194 GLY A C 1
ATOM 1442 O O . GLY A 1 194 ? 38.392 8.092 -32.065 1.00 59.53 194 GLY A O 1
ATOM 1443 N N . LEU A 1 195 ? 36.458 8.149 -30.936 1.00 55.41 195 LEU A N 1
ATOM 1444 C CA . LEU A 1 195 ? 35.647 8.459 -32.122 1.00 55.41 195 LEU A CA 1
ATOM 1445 C C . LEU A 1 195 ? 35.683 9.967 -32.383 1.00 55.41 195 LEU A C 1
ATOM 1447 O O . LEU A 1 195 ? 34.751 10.708 -32.075 1.00 55.41 195 LEU A O 1
ATOM 1451 N N . SER A 1 196 ? 36.812 10.420 -32.927 1.00 48.53 196 SER A N 1
ATOM 1452 C CA . SER A 1 196 ? 36.893 11.716 -33.590 1.00 48.53 196 SER A CA 1
ATOM 1453 C C . SER A 1 196 ? 35.775 11.783 -34.630 1.00 48.53 196 SER A C 1
ATOM 1455 O O . SER A 1 196 ? 35.612 10.855 -35.425 1.00 48.53 196 SER A O 1
ATOM 1457 N N . GLN A 1 197 ? 34.989 12.861 -34.608 1.00 55.25 197 GLN A N 1
ATOM 1458 C CA . GLN A 1 197 ? 34.072 13.230 -35.685 1.00 55.25 197 GLN A CA 1
ATOM 1459 C C . GLN A 1 197 ? 34.899 13.515 -36.947 1.00 55.25 197 GLN A C 1
ATOM 1461 O O . GLN A 1 197 ? 35.198 14.656 -37.285 1.00 55.25 197 GLN A O 1
ATOM 1466 N N . GLY A 1 198 ? 35.343 12.451 -37.608 1.00 45.91 198 GLY A N 1
ATOM 1467 C CA . GLY A 1 198 ? 36.143 12.488 -38.817 1.00 45.91 198 GLY A CA 1
ATOM 1468 C C . GLY A 1 198 ? 35.263 12.304 -40.042 1.00 45.91 198 GLY A C 1
ATOM 1469 O O . GLY A 1 198 ? 35.109 11.187 -40.518 1.00 45.91 198 GLY A O 1
ATOM 1470 N N . GLY A 1 199 ? 34.740 13.416 -40.557 1.00 43.75 199 GLY A N 1
ATOM 1471 C CA . GLY A 1 199 ? 34.397 13.582 -41.971 1.00 43.75 199 GLY A CA 1
ATOM 1472 C C . GLY A 1 199 ? 33.029 13.052 -42.444 1.00 43.75 199 GLY A C 1
ATOM 1473 O O . GLY A 1 199 ? 32.530 12.038 -41.957 1.00 43.75 199 GLY A O 1
ATOM 1474 N N . PRO A 1 200 ? 32.401 13.725 -43.426 1.00 49.03 200 PRO A N 1
ATOM 1475 C CA . PRO A 1 200 ? 31.185 13.240 -44.063 1.00 49.03 200 PRO A CA 1
ATOM 1476 C C . PRO A 1 200 ? 31.541 12.055 -44.971 1.00 49.03 200 PRO A C 1
ATOM 1478 O O . PRO A 1 200 ? 32.244 12.238 -45.961 1.00 49.03 200 PRO A O 1
ATOM 1481 N N . GLY A 1 201 ? 31.071 10.843 -44.659 1.00 50.88 201 GLY A N 1
ATOM 1482 C CA . GLY A 1 201 ? 31.195 9.739 -45.619 1.00 50.88 201 GLY A CA 1
ATOM 1483 C C . GLY A 1 201 ? 31.086 8.303 -45.117 1.00 50.88 201 GLY A C 1
ATOM 1484 O O . GLY A 1 201 ? 31.033 7.415 -45.958 1.00 50.88 201 GLY A O 1
ATOM 1485 N N . ALA A 1 202 ? 31.020 8.027 -43.812 1.00 52.00 202 ALA A N 1
ATOM 1486 C CA . ALA A 1 202 ? 30.825 6.647 -43.361 1.00 52.00 202 ALA A CA 1
ATOM 1487 C C . ALA A 1 202 ? 29.363 6.224 -43.577 1.00 52.00 202 ALA A C 1
ATOM 1489 O O . ALA A 1 202 ? 28.470 6.577 -42.803 1.00 52.00 202 ALA A O 1
ATOM 1490 N N . THR A 1 203 ? 29.111 5.501 -44.666 1.00 60.50 203 THR A N 1
ATOM 1491 C CA . THR A 1 203 ? 27.800 4.909 -44.945 1.00 60.50 203 THR A CA 1
ATOM 1492 C C . THR A 1 203 ? 27.520 3.772 -43.960 1.00 60.50 203 THR A C 1
ATOM 1494 O O . THR A 1 203 ? 28.437 3.144 -43.426 1.00 60.50 203 THR A O 1
ATOM 1497 N N . ALA A 1 204 ? 26.241 3.492 -43.692 1.00 56.53 204 ALA A N 1
ATOM 1498 C CA . ALA A 1 204 ? 25.831 2.428 -42.769 1.00 56.53 204 ALA A CA 1
ATOM 1499 C C . ALA A 1 204 ? 26.400 1.042 -43.154 1.00 56.53 204 ALA A C 1
ATOM 1501 O O . ALA A 1 204 ? 26.541 0.168 -42.299 1.00 56.53 204 ALA A O 1
ATOM 1502 N N . GLU A 1 205 ? 26.774 0.855 -44.422 1.00 55.91 205 GLU A N 1
ATOM 1503 C CA . GLU A 1 205 ? 27.408 -0.358 -44.942 1.00 55.91 205 GLU A CA 1
ATOM 1504 C C . GLU A 1 205 ? 28.859 -0.544 -44.476 1.00 55.91 205 GLU A C 1
ATOM 1506 O O . GLU A 1 205 ? 29.269 -1.680 -44.223 1.00 55.91 205 GLU A O 1
ATOM 1511 N N . ASP A 1 206 ? 29.614 0.536 -44.266 1.00 57.41 206 ASP A N 1
ATOM 1512 C CA . ASP A 1 206 ? 31.001 0.454 -43.787 1.00 57.41 206 ASP A CA 1
ATOM 1513 C C . ASP A 1 206 ? 31.071 0.098 -42.294 1.00 57.41 206 ASP A C 1
ATOM 1515 O O . ASP A 1 206 ? 31.940 -0.662 -41.860 1.00 57.41 206 ASP A O 1
ATOM 1519 N N . LEU A 1 207 ? 30.088 0.558 -41.513 1.00 61.34 207 LEU A N 1
ATOM 1520 C CA . LEU A 1 207 ? 29.887 0.137 -40.122 1.00 61.34 207 LEU A CA 1
ATOM 1521 C C . LEU A 1 207 ? 29.424 -1.325 -40.017 1.00 61.34 207 LEU A C 1
ATOM 1523 O O . LEU A 1 207 ? 29.785 -2.021 -39.070 1.00 61.34 207 LEU A O 1
ATOM 1527 N N . GLY A 1 208 ? 28.659 -1.818 -40.996 1.00 58.28 208 GLY A N 1
ATOM 1528 C CA . GLY A 1 208 ? 28.231 -3.218 -41.049 1.00 58.28 208 GLY A CA 1
ATOM 1529 C C . GLY A 1 208 ? 29.382 -4.197 -41.304 1.00 58.28 208 GLY A C 1
ATOM 1530 O O . GLY A 1 208 ? 29.412 -5.272 -40.701 1.00 58.28 208 GLY A O 1
ATOM 1531 N N . ARG A 1 209 ? 30.353 -3.816 -42.149 1.00 58.34 209 ARG A N 1
ATOM 1532 C CA . ARG A 1 209 ? 31.547 -4.634 -42.433 1.00 58.34 209 ARG A CA 1
ATOM 1533 C C . ARG A 1 209 ? 32.549 -4.650 -41.282 1.00 58.34 209 ARG A C 1
ATOM 1535 O O . ARG A 1 209 ? 33.109 -5.701 -40.992 1.00 58.34 209 ARG A O 1
ATOM 1542 N N . SER A 1 210 ? 32.771 -3.521 -40.606 1.00 58.94 210 SER A N 1
ATOM 1543 C CA . SER A 1 210 ? 33.756 -3.448 -39.512 1.00 58.94 210 SER A CA 1
ATOM 1544 C C . SER A 1 210 ? 33.335 -4.216 -38.254 1.00 58.94 210 SER A C 1
ATOM 1546 O O . SER A 1 210 ? 34.189 -4.637 -37.477 1.00 58.94 210 SER A O 1
ATOM 1548 N N . LEU A 1 211 ? 32.033 -4.465 -38.079 1.00 62.72 211 LEU A N 1
ATOM 1549 C CA . LEU A 1 211 ? 31.478 -5.261 -36.978 1.00 62.72 211 LEU A CA 1
ATOM 1550 C C . LEU A 1 211 ? 31.459 -6.779 -37.253 1.00 62.72 211 LEU A C 1
ATOM 1552 O O . LEU A 1 211 ? 30.889 -7.528 -36.461 1.00 62.72 211 LEU A O 1
ATOM 1556 N N . GLY A 1 212 ? 32.076 -7.247 -38.347 1.00 48.50 212 GLY A N 1
ATOM 1557 C CA . GLY A 1 212 ? 32.270 -8.678 -38.618 1.00 48.50 212 GLY A CA 1
ATOM 1558 C C . GLY A 1 212 ? 30.979 -9.452 -38.894 1.00 48.50 212 GLY A C 1
ATOM 1559 O O . GLY A 1 212 ? 30.896 -10.644 -38.605 1.00 48.50 212 GLY A O 1
ATOM 1560 N N . ASN A 1 213 ? 29.948 -8.789 -39.425 1.00 52.53 213 ASN A N 1
ATOM 1561 C CA . ASN A 1 213 ? 28.663 -9.421 -39.711 1.00 52.53 213 ASN A CA 1
ATOM 1562 C C . ASN A 1 213 ? 28.623 -9.960 -41.153 1.00 52.53 213 ASN A C 1
ATOM 1564 O O . ASN A 1 213 ? 27.800 -9.543 -41.969 1.00 52.53 213 ASN A O 1
ATOM 1568 N N . ASP A 1 214 ? 29.517 -10.901 -41.465 1.00 58.12 214 ASP A N 1
ATOM 1569 C CA . ASP A 1 214 ? 29.500 -11.673 -42.713 1.00 58.12 214 ASP A CA 1
ATOM 1570 C C . ASP A 1 214 ? 28.370 -12.711 -42.666 1.00 58.12 214 ASP A C 1
ATOM 1572 O O . ASP A 1 214 ? 28.577 -13.913 -42.489 1.00 58.12 214 ASP A O 1
ATOM 1576 N N . ARG A 1 215 ? 27.121 -12.253 -42.799 1.00 53.84 215 ARG A N 1
ATOM 1577 C CA . ARG A 1 215 ? 26.000 -13.158 -43.070 1.00 53.84 215 ARG A CA 1
ATOM 1578 C C . ARG A 1 215 ? 25.973 -13.491 -44.565 1.00 53.84 215 ARG A C 1
ATOM 1580 O O . ARG A 1 215 ? 25.829 -12.570 -45.373 1.00 53.84 215 ARG A O 1
ATOM 1587 N N . PRO A 1 216 ? 26.047 -14.775 -44.965 1.00 51.44 216 PRO A N 1
ATOM 1588 C CA . PRO A 1 216 ? 25.888 -15.144 -46.364 1.00 51.44 216 PRO A CA 1
ATOM 1589 C C . PRO A 1 216 ? 24.481 -14.761 -46.833 1.00 51.44 216 PRO A C 1
ATOM 1591 O O . PRO A 1 216 ? 23.481 -15.072 -46.180 1.00 51.44 216 PRO A O 1
ATOM 1594 N N . LYS A 1 217 ? 24.407 -14.059 -47.968 1.00 50.81 217 LYS A N 1
ATOM 1595 C CA . LYS A 1 217 ? 23.146 -13.732 -48.639 1.00 50.81 217 LYS A CA 1
ATOM 1596 C C . LYS A 1 217 ? 22.449 -15.037 -49.024 1.00 50.81 217 LYS A C 1
ATOM 1598 O O . LYS A 1 217 ? 22.883 -15.719 -49.946 1.00 50.81 217 LYS A O 1
ATOM 1603 N N . ALA A 1 218 ? 21.364 -15.375 -48.334 1.00 47.31 218 ALA A N 1
ATOM 1604 C CA . ALA A 1 218 ? 20.437 -16.393 -48.801 1.00 47.31 218 ALA A CA 1
ATOM 1605 C C . ALA A 1 218 ? 19.714 -15.844 -50.040 1.00 47.31 218 ALA A C 1
ATOM 1607 O O . ALA A 1 218 ? 18.818 -15.009 -49.930 1.00 47.31 218 ALA A O 1
ATOM 1608 N N . SER A 1 219 ? 20.142 -16.272 -51.227 1.00 49.28 219 SER A N 1
ATOM 1609 C CA . SER A 1 219 ? 19.366 -16.105 -52.452 1.00 49.28 219 SER A CA 1
ATOM 1610 C C . SER A 1 219 ? 18.158 -17.035 -52.379 1.00 49.28 219 SER A C 1
ATOM 1612 O O . SER A 1 219 ? 18.315 -18.256 -52.416 1.00 49.28 219 SER A O 1
ATOM 1614 N N . ALA A 1 220 ? 16.960 -16.471 -52.256 1.00 45.19 220 ALA A N 1
ATOM 1615 C CA . ALA A 1 220 ? 15.740 -17.220 -52.514 1.00 45.19 220 ALA A CA 1
ATOM 1616 C C . ALA A 1 220 ? 15.632 -17.454 -54.034 1.00 45.19 220 ALA A C 1
ATOM 1618 O O . ALA A 1 220 ? 15.748 -16.482 -54.786 1.00 45.19 220 ALA A O 1
ATOM 1619 N N . PRO A 1 221 ? 15.459 -18.700 -54.506 1.00 55.41 221 PRO A N 1
ATOM 1620 C CA . PRO A 1 221 ? 15.095 -18.942 -55.894 1.00 55.41 221 PRO A CA 1
ATOM 1621 C C . PRO A 1 221 ? 13.643 -18.493 -56.116 1.00 55.41 221 PRO A C 1
ATOM 1623 O O . PRO A 1 221 ? 12.779 -18.767 -55.281 1.00 55.41 221 PRO A O 1
ATOM 1626 N N . PHE A 1 222 ? 13.423 -17.759 -57.209 1.00 48.88 222 PHE A N 1
ATOM 1627 C CA . PHE A 1 222 ? 12.098 -17.441 -57.744 1.00 48.88 222 PHE A CA 1
ATOM 1628 C C . PHE A 1 222 ? 11.431 -18.690 -58.321 1.00 48.88 222 PHE A C 1
ATOM 1630 O O . PHE A 1 222 ? 12.169 -19.527 -58.892 1.00 48.88 222 PHE A O 1
#

Secondary structure (DSSP, 8-state):
--HHHHHHHHHHHHHHHHHHHHHHHHHHHH-TT--------PSPPP------PPPPPPPPPPTT-PPPP--------TT--SS----------------PPPPP--PPPPPPPTTHHHHHHHHHHTSHHHHHSTTTTT--HHHHHHHHHHHHHHHHHS----SS--HHHHHHHHHHHHHHHHHHHHHHSPPPTT-----TT--HHHHHHHTT----------

Foldseek 3Di:
DDPVVVVVVVVVVVVVVVVVVVVVVVCVVPPVDPPPPPPPPPDDDPPDDDPDDDDDDDDDDDPDDDDDPDDPPPPDDPPDDPDDPDPPDPDDDDDPDDDDPDDPPPDPDPDPPPPVVVVVLVVLLPDLNCLVPVVVSVHDPVSNVVSVVVVVVCVVVPDDPAPPDDPVVSVVVVVVVVVVVVVVCVVPPDDPPPPDPPDPDDDPVNVCVVVPPPDPDDDDDD

pLDDT: mean 73.17, std 13.95, range [43.75, 96.81]

Radius of gyration: 35.4 Å; chains: 1; bounding box: 88×72×90 Å

Organism: NCBI:txid2170551

Sequence (222 aa):
MSAARRGRKIGAIAVSAVIHAVLLTAVALHAPSLFIPHESRGPPEPIIPILLMPRTPPAPRAAGVAPAPIRLHRRQLRYAPKELPVPPLHVPEPKTQPASPAPPVFRPAPLPRGGQKEELRLTLRRSAIGCANPEAAGLSREEREACAEQLGQGAGAAPFRGLGLPAGKQGALERAGARKEAERRYKEAPPPAGLSQGGPGATAEDLGRSLGNDRPKASAPF